Protein AF-A0A956UYM2-F1 (afdb_monomer_lite)

Foldseek 3Di:
DVLLCVLVCVVVCVVCLLAPDDDDDDDDPDRNHPVPQPQFDFKKKWKFFAPVVVLVVDPPVPPDDVQNRPKMKMKMKTAGNWQVSQVVVVVVVVVCCVVDVVPRCVPQADKDKDFQPLAPFTWIKIKHDNVVVLKIKIWIWTDDTRMIMIMIIIGSDRVVNSVLSSLQNNLLRPFDADQADWDQDPVQQIDHGSSSSGDAQLDVSSVGTGTPHMDTSNDPDND

pLDDT: mean 77.35, std 21.18, range [23.8, 97.75]

Secondary structure (DSSP, 8-state):
-TTHHHHHHHHHHHHHTTS-S-------TTS--GGGSTTEEEEEEEEEE--HHHHHHSTT-TT--HHHHT-EEEEEEEEESSHHHHHHHHHHHHHHHHHHHHHH-TTTSEEEEEE--SSSS-EEEEEEEEGGGTEEEEEEEEEETTEEEEEEEEESSHHHHHHHHHHHHHHHHHPPPPSPPPEE-TTS-EESGGGGGSPPTT-GGGTTPEEEEEEESSSTT--

Structure (mmCIF, N/CA/C/O backbone):
data_AF-A0A956UYM2-F1
#
_entry.id   AF-A0A956UYM2-F1
#
loop_
_atom_site.group_PDB
_atom_site.id
_atom_site.type_symbol
_atom_site.label_atom_id
_atom_site.label_alt_id
_atom_site.label_comp_id
_atom_site.label_asym_id
_atom_site.label_entity_id
_atom_site.label_seq_id
_atom_site.pdbx_PDB_ins_code
_atom_site.Cartn_x
_atom_site.Cartn_y
_atom_site.Cartn_z
_atom_site.occupancy
_atom_site.B_iso_or_equiv
_atom_site.auth_seq_id
_atom_site.auth_comp_id
_atom_site.auth_asym_id
_atom_site.auth_atom_id
_atom_site.pdbx_PDB_model_num
ATOM 1 N N . MET A 1 1 ? 25.772 2.327 8.079 1.00 38.28 1 MET A N 1
ATOM 2 C CA . MET A 1 1 ? 25.264 0.978 7.737 1.00 38.28 1 MET A CA 1
ATOM 3 C C . MET A 1 1 ? 24.415 0.337 8.841 1.00 38.28 1 MET A C 1
ATOM 5 O O . MET A 1 1 ? 23.252 0.116 8.575 1.00 38.28 1 MET A O 1
ATOM 9 N N . LYS A 1 2 ? 24.882 0.109 10.084 1.00 23.80 2 LYS A N 1
ATOM 10 C CA . LYS A 1 2 ? 24.024 -0.494 11.146 1.00 23.80 2 LYS A CA 1
ATOM 11 C C . LYS A 1 2 ? 22.840 0.365 11.645 1.00 23.80 2 LYS A C 1
ATOM 13 O O . LYS A 1 2 ? 21.926 -0.189 12.227 1.00 23.80 2 LYS A O 1
ATOM 18 N N . ARG A 1 3 ? 22.859 1.689 11.435 1.00 27.14 3 ARG A N 1
ATOM 19 C CA . ARG A 1 3 ? 21.744 2.608 11.767 1.00 27.14 3 ARG A CA 1
ATOM 20 C C . ARG A 1 3 ? 20.752 2.803 10.605 1.00 27.14 3 ARG A C 1
ATOM 22 O O . ARG A 1 3 ? 19.570 2.947 10.849 1.00 27.14 3 ARG A O 1
ATOM 29 N N . LEU A 1 4 ? 21.244 2.672 9.367 1.00 29.88 4 LEU A N 1
ATOM 30 C CA . LEU A 1 4 ? 20.479 2.695 8.109 1.00 29.88 4 LEU A CA 1
ATOM 31 C C . LEU A 1 4 ? 19.456 1.546 8.046 1.00 29.88 4 LEU A C 1
ATOM 33 O O . LEU A 1 4 ? 18.311 1.748 7.675 1.00 29.88 4 LEU A O 1
ATOM 37 N N . PHE A 1 5 ? 19.867 0.355 8.494 1.00 34.47 5 PHE A N 1
ATOM 38 C CA . PHE A 1 5 ? 19.002 -0.825 8.571 1.00 34.47 5 PHE A CA 1
ATOM 39 C C . PHE A 1 5 ? 17.923 -0.703 9.662 1.00 34.47 5 PHE A C 1
ATOM 41 O O . PHE A 1 5 ? 16.874 -1.308 9.554 1.00 34.47 5 PHE A O 1
ATOM 48 N N . LEU A 1 6 ? 18.170 0.095 10.703 1.00 33.34 6 LEU A N 1
ATOM 49 C CA . LEU A 1 6 ? 17.329 0.210 11.902 1.00 33.34 6 LEU A CA 1
ATOM 50 C C . LEU A 1 6 ? 16.159 1.196 11.717 1.00 33.34 6 LEU A C 1
ATOM 52 O O . LEU A 1 6 ? 15.141 1.080 12.382 1.00 33.34 6 LEU A O 1
ATOM 56 N N . MET A 1 7 ? 16.302 2.154 10.798 1.00 36.75 7 MET A N 1
ATOM 57 C CA . MET A 1 7 ? 15.322 3.220 10.538 1.00 36.75 7 MET A CA 1
ATOM 58 C C . MET A 1 7 ? 14.486 2.962 9.286 1.00 36.75 7 MET A C 1
ATOM 60 O O . MET A 1 7 ? 13.281 3.189 9.309 1.00 36.75 7 MET A O 1
ATOM 64 N N . LEU A 1 8 ? 15.098 2.394 8.239 1.00 39.44 8 LEU A N 1
ATOM 65 C CA . LEU A 1 8 ? 14.347 1.740 7.170 1.00 39.44 8 LEU A CA 1
ATOM 66 C C . LEU A 1 8 ? 13.544 0.573 7.760 1.00 39.44 8 LEU A C 1
ATOM 68 O O . LEU A 1 8 ? 12.380 0.445 7.423 1.00 39.44 8 LEU A O 1
ATOM 72 N N . SER A 1 9 ? 14.111 -0.168 8.733 1.00 34.97 9 SER A N 1
ATOM 73 C CA . SER A 1 9 ? 13.332 -1.052 9.603 1.00 34.97 9 SER A CA 1
ATOM 74 C C . SER A 1 9 ? 12.205 -0.270 10.233 1.00 34.97 9 SER A C 1
ATOM 76 O O . SER A 1 9 ? 11.114 -0.661 9.935 1.00 34.97 9 SER A O 1
ATOM 78 N N . LEU A 1 10 ? 12.366 0.813 11.000 1.00 35.72 10 LEU A N 1
ATOM 79 C CA . LEU A 1 10 ? 11.228 1.495 11.653 1.00 35.72 10 LEU A CA 1
ATOM 80 C C . LEU A 1 10 ? 10.083 1.904 10.692 1.00 35.72 10 LEU A C 1
ATOM 82 O O . LEU A 1 10 ? 8.924 1.648 11.003 1.00 35.72 10 LEU A O 1
ATOM 86 N N . LEU A 1 11 ? 10.399 2.457 9.513 1.00 39.81 11 LEU A N 1
ATOM 87 C CA . LEU A 1 11 ? 9.404 2.811 8.489 1.00 39.81 11 LEU A CA 1
ATOM 88 C C . LEU A 1 11 ? 8.732 1.564 7.896 1.00 39.81 11 LEU A C 1
ATOM 90 O O . LEU A 1 11 ? 7.511 1.510 7.799 1.00 39.81 11 LEU A O 1
ATOM 94 N N . LEU A 1 12 ? 9.527 0.530 7.596 1.00 43.91 12 LEU A N 1
ATOM 95 C CA . LEU A 1 12 ? 9.018 -0.803 7.297 1.00 43.91 12 LEU A CA 1
ATOM 96 C C . LEU A 1 12 ? 8.422 -1.484 8.534 1.00 43.91 12 LEU A C 1
ATOM 98 O O . LEU A 1 12 ? 7.726 -2.446 8.371 1.00 43.91 12 LEU A O 1
ATOM 102 N N . THR A 1 13 ? 8.631 -1.077 9.779 1.00 40.88 13 THR A N 1
ATOM 103 C CA . THR A 1 13 ? 8.169 -1.828 10.960 1.00 40.88 13 THR A CA 1
ATOM 104 C C . THR A 1 13 ? 6.758 -1.380 11.268 1.00 40.88 13 THR A C 1
ATOM 106 O O . THR A 1 13 ? 5.991 -2.173 11.762 1.00 40.88 13 THR A O 1
ATOM 109 N N . VAL A 1 14 ? 6.358 -0.164 10.899 1.00 40.22 14 VAL A N 1
ATOM 110 C CA . VAL A 1 14 ? 4.940 0.220 10.895 1.00 40.22 14 VAL A CA 1
ATOM 111 C C . VAL A 1 14 ? 4.181 -0.504 9.772 1.00 40.22 14 VAL A C 1
ATOM 113 O O . VAL A 1 14 ? 3.045 -0.909 9.981 1.00 40.22 14 VAL A O 1
ATOM 116 N N . VAL A 1 15 ? 4.828 -0.748 8.624 1.00 39.34 15 VAL A N 1
ATOM 117 C CA . VAL A 1 15 ? 4.213 -1.406 7.453 1.00 39.34 15 VAL A CA 1
ATOM 118 C C . VAL A 1 15 ? 4.351 -2.950 7.455 1.00 39.34 15 VAL A C 1
ATOM 120 O O . VAL A 1 15 ? 3.532 -3.659 6.889 1.00 39.34 15 VAL A O 1
ATOM 123 N N . PHE A 1 16 ? 5.355 -3.503 8.138 1.00 36.41 16 PHE A N 1
ATOM 124 C CA . PHE A 1 16 ? 5.719 -4.931 8.198 1.00 36.41 16 PHE A CA 1
ATOM 125 C C . PHE A 1 16 ? 5.644 -5.513 9.626 1.00 36.41 16 PHE A C 1
ATOM 127 O O . PHE A 1 16 ? 5.948 -6.691 9.799 1.00 36.41 16 PHE A O 1
ATOM 134 N N . SER A 1 17 ? 5.211 -4.774 10.663 1.00 35.16 17 SER A N 1
ATOM 135 C CA . SER A 1 17 ? 4.917 -5.345 12.009 1.00 35.16 17 SER A CA 1
ATOM 136 C C . SER A 1 17 ? 3.774 -6.356 12.009 1.00 35.16 17 SER A C 1
ATOM 138 O O . SER A 1 17 ? 3.509 -7.005 13.019 1.00 35.16 17 SER A O 1
ATOM 140 N N . VAL A 1 18 ? 3.121 -6.504 10.866 1.00 36.91 18 VAL A N 1
ATOM 141 C CA . VAL A 1 18 ? 2.063 -7.466 10.628 1.00 36.91 18 VAL A CA 1
ATOM 142 C C . VAL A 1 18 ? 2.562 -8.680 9.830 1.00 36.91 18 VAL A C 1
ATOM 144 O O . VAL A 1 18 ? 1.877 -9.678 9.722 1.00 36.91 18 VAL A O 1
ATOM 147 N N . GLN A 1 19 ? 3.786 -8.678 9.295 1.00 38.19 19 GLN A N 1
ATOM 148 C CA . GLN A 1 19 ? 4.361 -9.883 8.688 1.00 38.19 19 GLN A CA 1
ATOM 149 C C . GLN A 1 19 ? 5.148 -10.655 9.750 1.00 38.19 19 GLN A C 1
ATOM 151 O O . GLN A 1 19 ? 6.327 -10.400 10.016 1.00 38.19 19 GLN A O 1
ATOM 156 N N . GLY A 1 20 ? 4.465 -11.596 10.400 1.00 31.00 20 GLY A N 1
ATOM 157 C CA . GLY A 1 20 ? 5.040 -12.496 11.390 1.00 31.00 20 GLY A CA 1
ATOM 158 C C . GLY A 1 20 ? 6.232 -13.305 10.860 1.00 31.00 20 GLY A C 1
ATOM 159 O O . GLY A 1 20 ? 6.083 -14.352 10.254 1.00 31.00 20 GLY A O 1
ATOM 160 N N . ALA A 1 21 ? 7.435 -12.865 11.231 1.00 31.50 21 ALA A N 1
ATOM 161 C CA . ALA A 1 21 ? 8.608 -13.686 11.540 1.00 31.50 21 ALA A CA 1
ATOM 162 C C . ALA A 1 21 ? 9.179 -14.646 10.467 1.00 31.50 21 ALA A C 1
ATOM 164 O O . ALA A 1 21 ? 9.081 -15.860 10.626 1.00 31.50 21 ALA A O 1
ATOM 165 N N . ALA A 1 22 ? 10.013 -14.141 9.538 1.00 27.19 22 ALA A N 1
ATOM 166 C CA . ALA A 1 22 ? 11.157 -14.916 9.008 1.00 27.19 22 ALA A CA 1
ATOM 167 C C . ALA A 1 22 ? 12.277 -14.116 8.285 1.00 27.19 22 ALA A C 1
ATOM 169 O O . ALA A 1 22 ? 12.779 -14.577 7.267 1.00 27.19 22 ALA A O 1
ATOM 170 N N . ALA A 1 23 ? 12.784 -12.983 8.797 1.00 25.72 23 ALA A N 1
ATOM 171 C CA . ALA A 1 23 ? 14.118 -12.491 8.379 1.00 25.72 23 ALA A CA 1
ATOM 172 C C . ALA A 1 23 ? 14.763 -11.526 9.394 1.00 25.72 23 ALA A C 1
ATOM 174 O O . ALA A 1 23 ? 14.591 -10.315 9.381 1.00 25.72 23 ALA A O 1
ATOM 175 N N . GLN A 1 24 ? 15.556 -12.102 10.287 1.00 27.31 24 GLN A N 1
ATOM 176 C CA . GLN A 1 24 ? 16.326 -11.473 11.359 1.00 27.31 24 GLN A CA 1
ATOM 177 C C . GLN A 1 24 ? 17.272 -10.330 10.919 1.00 27.31 24 GLN A C 1
ATOM 179 O O . GLN A 1 24 ? 18.277 -10.607 10.269 1.00 27.31 24 GLN A O 1
ATOM 184 N N . VAL A 1 25 ? 17.105 -9.120 11.482 1.00 24.34 25 VAL A N 1
ATOM 185 C CA . VAL A 1 25 ? 18.210 -8.317 12.064 1.00 24.34 25 VAL A CA 1
ATOM 186 C C . VAL A 1 25 ? 17.674 -7.498 13.243 1.00 24.34 25 VAL A C 1
ATOM 188 O O . VAL A 1 25 ? 16.830 -6.628 13.088 1.00 24.34 25 VAL A O 1
ATOM 191 N N . GLY A 1 26 ? 18.190 -7.780 14.440 1.00 24.97 26 GLY A N 1
ATOM 192 C CA . GLY A 1 26 ? 17.732 -7.158 15.677 1.00 24.97 26 GLY A CA 1
ATOM 193 C C . GLY A 1 26 ? 18.068 -5.673 15.801 1.00 24.97 26 GLY A C 1
ATOM 194 O O . GLY A 1 26 ? 19.236 -5.290 15.709 1.00 24.97 26 GLY A O 1
ATOM 195 N N . ALA A 1 27 ? 17.038 -4.884 16.099 1.00 24.25 27 ALA A N 1
ATOM 196 C CA . ALA A 1 27 ? 17.009 -3.856 17.138 1.00 24.25 27 ALA A CA 1
ATOM 197 C C . ALA A 1 27 ? 15.609 -3.216 17.180 1.00 24.25 27 ALA A C 1
ATOM 199 O O . ALA A 1 27 ? 15.203 -2.605 16.200 1.00 24.25 27 ALA A O 1
ATOM 200 N N . GLY A 1 28 ? 14.918 -3.328 18.320 1.00 27.23 28 GLY A N 1
ATOM 201 C CA . GLY A 1 28 ? 13.625 -2.677 18.578 1.00 27.23 28 GLY A CA 1
ATOM 202 C C . GLY A 1 28 ? 12.543 -3.666 19.013 1.00 27.23 28 GLY A C 1
ATOM 203 O O . GLY A 1 28 ? 11.705 -4.043 18.211 1.00 27.23 28 GLY A O 1
ATOM 204 N N . GLU A 1 29 ? 12.580 -4.100 20.274 1.00 28.83 29 GLU A N 1
ATOM 205 C CA . GLU A 1 29 ? 11.643 -5.065 20.890 1.00 28.83 29 GLU A CA 1
ATOM 206 C C . GLU A 1 29 ? 10.249 -4.481 21.239 1.00 28.83 29 GLU A C 1
ATOM 208 O O . GLU A 1 29 ? 9.528 -5.095 22.014 1.00 28.83 29 GLU A O 1
ATOM 213 N N . GLU A 1 30 ? 9.846 -3.312 20.724 1.00 32.72 30 GLU A N 1
ATOM 214 C CA . GLU A 1 30 ? 8.658 -2.591 21.243 1.00 32.72 30 GLU A CA 1
ATOM 215 C C . GLU A 1 30 ? 7.526 -2.308 20.237 1.00 32.72 30 GLU A C 1
ATOM 217 O O . GLU A 1 30 ? 6.533 -1.711 20.630 1.00 32.72 30 GLU A O 1
ATOM 222 N N . LEU A 1 31 ? 7.615 -2.742 18.972 1.00 35.09 31 LEU A N 1
ATOM 223 C CA . LEU A 1 31 ? 6.566 -2.487 17.956 1.00 35.09 31 LEU A CA 1
ATOM 224 C C . LEU A 1 31 ? 6.204 -3.729 17.113 1.00 35.09 31 LEU A C 1
ATOM 226 O O . LEU A 1 31 ? 5.743 -3.602 15.984 1.00 35.09 31 LEU A O 1
ATOM 230 N N . THR A 1 32 ? 6.460 -4.940 17.617 1.00 45.91 32 THR A N 1
ATOM 231 C CA . THR A 1 32 ? 6.455 -6.174 16.802 1.00 45.91 32 THR A CA 1
ATOM 232 C C . THR A 1 32 ? 5.193 -7.035 16.872 1.00 45.91 32 THR A C 1
ATOM 234 O O . THR A 1 32 ? 5.202 -8.096 16.257 1.00 45.91 32 THR A O 1
ATOM 237 N N . ASN A 1 33 ? 4.127 -6.624 17.566 1.00 56.78 33 ASN A N 1
ATOM 238 C CA . ASN A 1 33 ? 2.866 -7.369 17.528 1.00 56.78 33 ASN A CA 1
ATOM 239 C C . ASN A 1 33 ? 1.741 -6.440 17.092 1.00 56.78 33 ASN A C 1
ATOM 241 O O . ASN A 1 33 ? 1.327 -5.560 17.840 1.00 56.78 33 ASN A O 1
ATOM 245 N N . ALA A 1 34 ? 1.211 -6.665 15.895 1.00 61.62 34 ALA A N 1
ATOM 246 C CA . ALA A 1 34 ? -0.037 -6.042 15.476 1.00 61.62 34 ALA A CA 1
ATOM 247 C C . ALA A 1 34 ? -1.201 -6.349 16.449 1.00 61.62 34 ALA A C 1
ATOM 249 O O . ALA A 1 34 ? -2.113 -5.543 16.582 1.00 61.62 34 ALA A O 1
ATOM 250 N N . GLU A 1 35 ? -1.106 -7.445 17.216 1.00 65.06 35 GLU A N 1
ATOM 251 C CA . GLU A 1 35 ? -2.009 -7.786 18.330 1.00 65.06 35 GLU A CA 1
ATOM 252 C C . GLU A 1 35 ? -2.026 -6.751 19.475 1.00 65.06 35 GLU A C 1
ATOM 254 O O . GLU A 1 35 ? -2.972 -6.726 20.259 1.00 65.06 35 GLU A O 1
ATOM 259 N N . ASP A 1 36 ? -0.993 -5.907 19.594 1.00 72.50 36 ASP A N 1
ATOM 260 C CA . ASP A 1 36 ? -0.900 -4.866 20.627 1.00 72.50 36 ASP A CA 1
ATOM 261 C C . ASP A 1 36 ? -1.536 -3.532 20.179 1.00 72.50 36 ASP A C 1
ATOM 263 O O . ASP A 1 36 ? -1.600 -2.582 20.966 1.00 72.50 36 ASP A O 1
ATOM 267 N N . ILE A 1 37 ? -2.002 -3.435 18.926 1.00 79.38 37 ILE A N 1
ATOM 268 C CA . ILE A 1 37 ? -2.669 -2.239 18.401 1.00 79.38 37 ILE A CA 1
ATOM 269 C C . ILE A 1 37 ? -4.127 -2.249 18.870 1.00 79.38 37 ILE A C 1
ATOM 271 O O . ILE A 1 37 ? -4.929 -3.085 18.454 1.00 79.38 37 ILE A O 1
ATOM 275 N N . GLU A 1 38 ? -4.472 -1.313 19.757 1.00 84.50 38 GLU A N 1
ATOM 276 C CA . GLU A 1 38 ? -5.828 -1.190 20.295 1.00 84.50 38 GLU A CA 1
ATOM 277 C C . GLU A 1 38 ? -6.847 -0.978 19.167 1.00 84.50 38 GLU A C 1
ATOM 279 O O . GLU A 1 38 ? -6.713 -0.071 18.347 1.00 84.50 38 GLU A O 1
ATOM 284 N N . GLY A 1 39 ? -7.864 -1.841 19.136 1.00 87.12 39 GLY A N 1
ATOM 285 C CA . GLY A 1 39 ? -8.942 -1.792 18.154 1.00 87.12 39 GLY A CA 1
ATOM 286 C C . GLY A 1 39 ? -8.595 -2.364 16.781 1.00 87.12 39 GLY A C 1
ATOM 287 O O . GLY A 1 39 ? -9.461 -2.319 15.922 1.00 87.12 39 GLY A O 1
ATOM 288 N N . LEU A 1 40 ? -7.393 -2.900 16.533 1.00 87.69 40 LEU A N 1
ATOM 289 C CA . LEU A 1 40 ? -7.098 -3.576 15.264 1.00 87.69 40 LEU A CA 1
ATOM 290 C C . LEU A 1 40 ? -7.809 -4.937 15.209 1.00 87.69 40 LEU A C 1
ATOM 292 O O . LEU A 1 40 ? -7.564 -5.805 16.048 1.00 87.69 40 LEU A O 1
ATOM 296 N N . SER A 1 41 ? -8.661 -5.133 14.204 1.00 91.06 41 SER A N 1
ATOM 297 C CA . SER A 1 41 ? -9.483 -6.338 14.048 1.00 91.06 41 SER A CA 1
ATOM 298 C C . SER A 1 41 ? -8.966 -7.268 12.950 1.00 91.06 41 SER A C 1
ATOM 300 O O . SER A 1 41 ? -9.004 -8.491 13.103 1.00 91.06 41 SER A O 1
ATOM 302 N N . ALA A 1 42 ? -8.448 -6.699 11.861 1.00 89.75 42 ALA A N 1
ATOM 303 C CA . ALA A 1 42 ? -7.863 -7.435 10.751 1.00 89.75 42 ALA A CA 1
ATOM 304 C C . ALA A 1 42 ? -6.760 -6.621 10.073 1.00 89.75 42 ALA A C 1
ATOM 306 O O . ALA A 1 42 ? -6.746 -5.390 10.121 1.00 89.75 42 ALA A O 1
ATOM 307 N N . ALA A 1 43 ? -5.840 -7.307 9.402 1.00 89.00 43 ALA A N 1
ATOM 308 C CA . ALA A 1 43 ? -4.852 -6.644 8.574 1.00 89.00 43 ALA A CA 1
ATOM 309 C C . ALA A 1 43 ? -4.472 -7.512 7.378 1.00 89.00 43 ALA A C 1
ATOM 311 O O . ALA A 1 43 ? -4.208 -8.706 7.513 1.00 89.00 43 ALA A O 1
ATOM 312 N N . TYR A 1 44 ? -4.436 -6.889 6.208 1.00 89.81 44 TYR A N 1
ATOM 313 C CA . TYR A 1 44 ? -4.253 -7.565 4.933 1.00 89.81 44 TYR A CA 1
ATOM 314 C C . TYR A 1 44 ? -3.203 -6.860 4.090 1.00 89.81 44 TYR A C 1
ATOM 316 O O . TYR A 1 44 ? -3.009 -5.649 4.212 1.00 89.81 44 TYR A O 1
ATOM 324 N N . SER A 1 45 ? -2.561 -7.605 3.193 1.00 93.00 45 SER A N 1
ATOM 325 C CA . SER A 1 45 ? -1.747 -7.013 2.134 1.00 93.00 45 SER A CA 1
ATOM 326 C C . SER A 1 45 ? -1.974 -7.682 0.791 1.00 93.00 45 SER A C 1
ATOM 328 O O . SER A 1 45 ? -2.168 -8.894 0.752 1.00 93.00 45 SER A O 1
ATOM 330 N N . ARG A 1 46 ? -1.839 -6.905 -0.286 1.00 93.75 46 ARG A N 1
ATOM 331 C CA . ARG A 1 46 ? -1.696 -7.384 -1.664 1.00 93.75 46 ARG A CA 1
ATOM 332 C C . ARG A 1 46 ? -0.439 -6.805 -2.286 1.00 93.75 46 ARG A C 1
ATOM 334 O O . ARG A 1 46 ? -0.245 -5.589 -2.256 1.00 93.75 46 ARG A O 1
ATOM 341 N N . THR A 1 47 ? 0.383 -7.659 -2.881 1.00 93.31 47 THR A N 1
ATOM 342 C CA . THR A 1 47 ? 1.565 -7.254 -3.645 1.00 93.31 47 THR A CA 1
ATOM 343 C C . THR A 1 47 ? 1.343 -7.509 -5.125 1.00 93.31 47 THR A C 1
ATOM 345 O O . THR A 1 47 ? 0.915 -8.591 -5.517 1.00 93.31 47 THR A O 1
ATOM 348 N N . TYR A 1 48 ? 1.682 -6.520 -5.946 1.00 93.88 48 TYR A N 1
ATOM 349 C CA . TYR A 1 48 ? 1.758 -6.616 -7.391 1.00 93.88 48 TYR A CA 1
ATOM 350 C C . TYR A 1 48 ? 3.210 -6.540 -7.827 1.00 93.88 48 TYR A C 1
ATOM 352 O O . TYR A 1 48 ? 3.963 -5.669 -7.379 1.00 93.88 48 TYR A O 1
ATOM 360 N N . ALA A 1 49 ? 3.589 -7.425 -8.737 1.00 92.38 49 ALA A N 1
ATOM 361 C CA . ALA A 1 49 ? 4.925 -7.464 -9.296 1.00 92.38 49 ALA A CA 1
ATOM 362 C C . ALA A 1 49 ? 4.893 -7.892 -10.764 1.00 92.38 49 ALA A C 1
ATOM 364 O O . ALA A 1 49 ? 3.873 -8.301 -11.330 1.00 92.38 49 ALA A O 1
ATOM 365 N N . VAL A 1 50 ? 6.052 -7.774 -11.402 1.00 88.06 50 VAL A N 1
ATOM 366 C CA . VAL A 1 50 ? 6.267 -8.305 -12.744 1.00 88.06 50 VAL A CA 1
ATOM 367 C C . VAL A 1 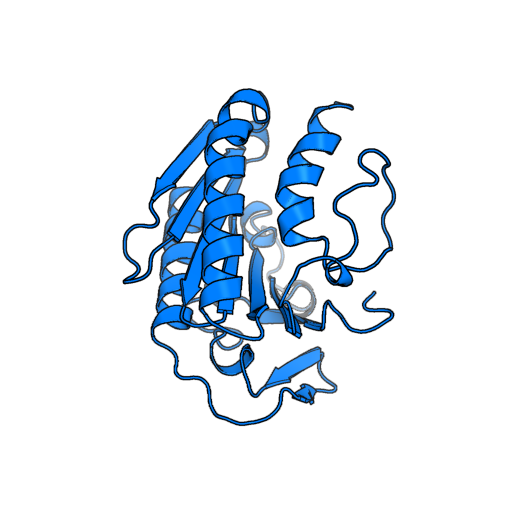50 ? 6.131 -9.828 -12.706 1.00 88.06 50 VAL A C 1
ATOM 369 O O . VAL A 1 50 ? 6.759 -10.489 -11.882 1.00 88.06 50 VAL A O 1
ATOM 372 N N . ASP A 1 51 ? 5.369 -10.401 -13.641 1.00 86.44 51 ASP A N 1
ATOM 373 C CA . ASP A 1 51 ? 5.302 -11.857 -13.817 1.00 86.44 51 ASP A CA 1
ATOM 374 C C . ASP A 1 51 ? 6.618 -12.361 -14.429 1.00 86.44 51 ASP A C 1
ATOM 376 O O . ASP A 1 51 ? 6.807 -12.441 -15.650 1.00 86.44 51 ASP A O 1
ATOM 380 N N . TYR A 1 52 ? 7.569 -12.664 -13.548 1.00 80.69 52 TYR A N 1
ATOM 381 C CA . TYR A 1 52 ? 8.885 -13.164 -13.918 1.00 80.69 52 TYR A CA 1
ATOM 382 C C . TYR A 1 52 ? 8.819 -14.513 -14.635 1.00 80.69 52 TYR A C 1
ATOM 384 O O . TYR A 1 52 ? 9.676 -14.786 -15.479 1.00 80.69 52 TYR A O 1
ATOM 392 N N . GLU A 1 53 ? 7.828 -15.356 -14.337 1.00 80.56 53 GLU A N 1
ATOM 393 C CA . GLU A 1 53 ? 7.685 -16.657 -14.986 1.00 80.56 53 GLU A CA 1
ATOM 394 C C . GLU A 1 53 ? 7.298 -16.478 -16.458 1.00 80.56 53 GLU A C 1
ATOM 396 O O . GLU A 1 53 ? 7.989 -16.994 -17.346 1.00 80.56 53 GLU A O 1
ATOM 401 N N . ALA A 1 54 ? 6.271 -15.674 -16.740 1.00 82.38 54 ALA A N 1
ATOM 402 C CA . ALA A 1 54 ? 5.868 -15.348 -18.105 1.00 82.38 54 ALA A CA 1
ATOM 403 C C . ALA A 1 54 ? 6.975 -14.611 -18.871 1.00 82.38 54 ALA A C 1
ATOM 405 O O . ALA A 1 54 ? 7.230 -14.887 -20.050 1.00 82.38 54 ALA A O 1
ATOM 406 N N . LEU A 1 55 ? 7.678 -13.702 -18.196 1.00 80.62 55 LEU A N 1
ATOM 407 C CA . LEU A 1 55 ? 8.763 -12.924 -18.779 1.00 80.62 55 LEU A CA 1
ATOM 408 C C . LEU A 1 55 ? 9.966 -13.801 -19.158 1.00 80.62 55 LEU A C 1
ATOM 410 O O . LEU A 1 55 ? 10.516 -13.650 -20.250 1.00 80.62 55 LEU A O 1
ATOM 414 N N . MET A 1 56 ? 10.329 -14.772 -18.318 1.00 79.12 56 MET A N 1
ATOM 415 C CA . MET A 1 56 ? 11.399 -15.739 -18.600 1.00 79.12 56 MET A CA 1
ATOM 416 C C . MET A 1 56 ? 10.988 -16.809 -19.619 1.00 79.12 56 MET A C 1
ATOM 418 O O . MET A 1 56 ? 11.844 -17.347 -20.328 1.00 79.12 56 MET A O 1
ATOM 422 N N . ALA A 1 57 ? 9.692 -17.103 -19.738 1.00 82.81 57 ALA A N 1
ATOM 423 C CA . ALA A 1 57 ? 9.151 -17.953 -20.794 1.00 82.81 57 ALA A CA 1
ATOM 424 C C . ALA A 1 57 ? 9.128 -17.255 -22.171 1.00 82.81 57 ALA A C 1
ATOM 426 O O . ALA A 1 57 ? 8.995 -17.925 -23.203 1.00 82.81 57 ALA A O 1
ATOM 427 N N . SER A 1 58 ? 9.286 -15.926 -22.215 1.00 75.19 58 SER A N 1
ATOM 428 C CA . SER A 1 58 ? 9.226 -15.150 -23.451 1.00 75.19 58 SER A CA 1
ATOM 429 C C . SER A 1 58 ? 10.546 -15.181 -24.244 1.00 75.19 58 SER A C 1
ATOM 431 O O . SER A 1 58 ? 11.616 -14.856 -23.721 1.00 75.19 58 SER A O 1
ATOM 433 N N . PRO A 1 59 ? 10.509 -15.478 -25.559 1.00 58.03 59 PRO A N 1
ATOM 434 C CA . PRO A 1 59 ? 11.700 -15.506 -26.410 1.00 58.03 59 PRO A CA 1
ATOM 435 C C . PRO A 1 59 ? 12.355 -14.128 -26.635 1.00 58.03 59 PRO A C 1
ATOM 437 O O . PRO A 1 59 ? 13.424 -14.067 -27.243 1.00 58.03 59 PRO A O 1
ATOM 440 N N . SER A 1 60 ? 11.745 -13.031 -26.170 1.00 66.19 60 SER A N 1
ATOM 441 C CA . SER A 1 60 ? 12.256 -11.657 -26.295 1.00 66.19 60 SER A CA 1
ATOM 442 C C . SER A 1 60 ? 12.935 -11.105 -25.033 1.00 66.19 60 SER A C 1
ATOM 444 O O . SER A 1 60 ? 13.242 -9.919 -25.002 1.00 66.19 60 SER A O 1
ATOM 446 N N . ALA A 1 61 ? 13.219 -11.929 -24.018 1.00 62.09 61 ALA A N 1
ATOM 447 C CA . ALA A 1 61 ? 13.800 -11.503 -22.733 1.00 62.09 61 ALA A CA 1
ATOM 448 C C . ALA A 1 61 ? 15.241 -10.926 -22.795 1.00 62.09 61 ALA A C 1
ATOM 450 O O . ALA A 1 61 ? 15.863 -10.649 -21.771 1.00 62.09 61 ALA A O 1
ATOM 451 N N . THR A 1 62 ? 15.828 -10.735 -23.979 1.00 59.56 62 THR A N 1
ATOM 452 C CA . THR A 1 62 ? 17.137 -10.081 -24.124 1.00 59.56 62 THR A CA 1
ATOM 453 C C . THR A 1 62 ? 16.997 -8.559 -24.143 1.00 59.56 62 THR A C 1
ATOM 455 O O . THR A 1 62 ? 16.425 -8.019 -25.087 1.00 59.56 62 THR A O 1
ATOM 458 N N . GLY A 1 63 ? 17.603 -7.874 -23.166 1.00 62.88 63 GLY A N 1
ATOM 459 C CA . GLY A 1 63 ? 17.622 -6.405 -23.086 1.00 62.88 63 GLY A CA 1
ATOM 460 C C . GLY A 1 63 ? 16.572 -5.804 -22.151 1.00 62.88 63 GLY A C 1
ATOM 461 O O . GLY A 1 63 ? 16.166 -4.667 -22.365 1.00 62.88 63 GLY A O 1
ATOM 462 N N . LEU A 1 64 ? 16.129 -6.570 -21.153 1.00 68.88 64 LEU A N 1
ATOM 463 C CA . LEU A 1 64 ? 15.195 -6.105 -20.133 1.00 68.88 64 LEU A CA 1
ATOM 464 C C . LEU A 1 64 ? 15.804 -4.962 -19.323 1.00 68.88 64 LEU A C 1
ATOM 466 O O . LEU A 1 64 ? 16.954 -5.047 -18.884 1.00 68.88 64 LEU A O 1
ATOM 470 N N . ASP A 1 65 ? 15.014 -3.913 -19.137 1.00 72.38 65 ASP A N 1
ATOM 471 C CA . ASP A 1 65 ? 15.336 -2.837 -18.217 1.00 72.38 65 ASP A CA 1
ATOM 472 C C . ASP A 1 65 ? 15.211 -3.369 -16.787 1.00 72.38 65 ASP A C 1
ATOM 474 O O . ASP A 1 65 ? 14.123 -3.704 -16.325 1.00 72.38 65 ASP A O 1
ATOM 478 N N . THR A 1 66 ? 16.343 -3.503 -16.099 1.00 68.69 66 THR A N 1
ATOM 479 C CA . THR A 1 66 ? 16.380 -4.031 -14.733 1.00 68.69 66 THR A CA 1
ATOM 480 C C . THR A 1 66 ? 15.617 -3.157 -13.752 1.00 68.69 66 THR A C 1
ATOM 482 O O . THR A 1 66 ? 15.129 -3.689 -12.765 1.00 68.69 66 THR A O 1
ATOM 485 N N . ALA A 1 67 ? 15.499 -1.853 -14.016 1.00 67.75 67 ALA A N 1
ATOM 486 C CA . ALA A 1 67 ? 14.732 -0.960 -13.160 1.00 67.75 67 ALA A CA 1
ATOM 487 C C . ALA A 1 67 ? 13.224 -1.217 -13.324 1.00 67.75 67 ALA A C 1
ATOM 489 O O . ALA A 1 67 ? 12.517 -1.343 -12.331 1.00 67.75 67 ALA A O 1
ATOM 490 N N . ALA A 1 68 ? 12.761 -1.457 -14.557 1.00 70.62 68 ALA A N 1
ATOM 491 C CA . ALA A 1 68 ? 11.379 -1.867 -14.826 1.00 70.62 68 ALA A CA 1
ATOM 492 C C . ALA A 1 68 ? 11.030 -3.242 -14.225 1.00 70.62 68 ALA A C 1
ATOM 494 O O . ALA A 1 68 ? 9.882 -3.494 -13.882 1.00 70.62 68 ALA A O 1
ATOM 495 N N . LEU A 1 69 ? 12.012 -4.139 -14.068 1.00 77.19 69 LEU A N 1
ATOM 496 C CA . LEU A 1 69 ? 11.797 -5.415 -13.375 1.00 77.19 69 LEU A CA 1
ATOM 497 C C . LEU A 1 69 ? 11.594 -5.235 -11.865 1.00 77.19 69 LEU A C 1
ATOM 499 O O . LEU A 1 69 ? 10.915 -6.041 -11.239 1.00 77.19 69 LEU A O 1
ATOM 503 N N . MET A 1 70 ? 12.170 -4.189 -11.274 1.00 77.31 70 MET A N 1
ATOM 504 C CA . MET A 1 70 ? 12.048 -3.906 -9.842 1.00 77.31 70 MET A CA 1
ATOM 505 C C . MET A 1 70 ? 10.769 -3.144 -9.483 1.00 77.31 70 MET A C 1
ATOM 507 O O . MET A 1 70 ? 10.584 -2.813 -8.313 1.00 77.31 70 MET A O 1
ATOM 511 N N . GLN A 1 71 ? 9.898 -2.883 -10.461 1.00 87.81 71 GLN A N 1
ATOM 512 C CA . GLN A 1 71 ? 8.613 -2.256 -10.207 1.00 87.81 71 GLN A CA 1
ATOM 513 C C . GLN A 1 71 ? 7.739 -3.182 -9.354 1.00 87.81 71 GLN A C 1
ATOM 515 O O . GLN A 1 71 ? 7.517 -4.347 -9.699 1.00 87.81 71 GLN A O 1
ATOM 520 N N . SER A 1 72 ? 7.241 -2.655 -8.240 1.00 92.69 72 SER A N 1
ATOM 521 C CA . SER A 1 72 ? 6.321 -3.372 -7.361 1.00 92.69 72 SER A CA 1
ATOM 522 C C . SER A 1 72 ? 5.377 -2.408 -6.668 1.00 92.69 72 SER A C 1
ATOM 524 O O . SER A 1 72 ? 5.776 -1.303 -6.296 1.00 92.69 72 SER A O 1
ATOM 526 N N . ILE A 1 73 ? 4.155 -2.862 -6.428 1.00 95.44 73 ILE A N 1
ATOM 527 C CA . ILE A 1 73 ? 3.156 -2.130 -5.656 1.00 95.44 73 ILE A CA 1
ATOM 528 C C . ILE A 1 73 ? 2.736 -3.027 -4.504 1.00 95.44 73 ILE A C 1
ATOM 530 O O . ILE A 1 73 ? 2.388 -4.179 -4.730 1.00 95.44 73 ILE A O 1
ATOM 534 N N . THR A 1 74 ? 2.726 -2.522 -3.280 1.00 94.62 74 THR A N 1
ATOM 535 C CA . THR A 1 74 ? 2.158 -3.244 -2.142 1.00 94.62 74 THR A CA 1
ATOM 536 C C . THR A 1 74 ? 1.122 -2.372 -1.468 1.00 94.62 74 THR A C 1
ATOM 538 O O . THR A 1 74 ? 1.405 -1.236 -1.096 1.00 94.62 74 THR A O 1
ATOM 541 N N . ILE A 1 75 ? -0.077 -2.912 -1.306 1.00 95.19 75 ILE A N 1
ATOM 542 C CA . ILE A 1 75 ? -1.174 -2.268 -0.595 1.00 95.19 75 ILE A CA 1
ATOM 543 C C . ILE A 1 75 ? -1.351 -3.001 0.725 1.00 95.19 75 ILE A C 1
ATOM 545 O O . ILE A 1 75 ? -1.461 -4.224 0.728 1.00 95.19 75 ILE A O 1
ATOM 549 N N . PHE A 1 76 ? -1.408 -2.260 1.823 1.00 92.62 76 PHE A N 1
ATOM 550 C CA . PHE A 1 76 ? -1.812 -2.758 3.131 1.00 92.62 76 PHE A CA 1
ATOM 551 C C . PHE A 1 76 ? -3.146 -2.143 3.506 1.00 92.62 76 PHE A C 1
ATOM 553 O O . PHE A 1 76 ? -3.385 -0.965 3.231 1.00 92.62 76 PHE A O 1
ATOM 560 N N . ALA A 1 77 ? -3.975 -2.929 4.175 1.00 92.38 77 ALA A N 1
ATOM 561 C CA . ALA A 1 77 ? -5.200 -2.467 4.792 1.00 92.38 77 ALA A CA 1
ATOM 562 C C . ALA A 1 77 ? -5.246 -2.927 6.245 1.00 92.38 77 ALA A C 1
ATOM 564 O O . ALA A 1 77 ? -5.176 -4.124 6.518 1.00 92.38 77 ALA A O 1
ATOM 565 N N . TYR A 1 78 ? -5.376 -1.972 7.157 1.00 89.38 78 TYR A N 1
ATOM 566 C CA . TYR A 1 78 ? -5.532 -2.193 8.589 1.00 89.38 78 TYR A CA 1
ATOM 567 C C . TYR A 1 78 ? -6.962 -1.845 8.958 1.00 89.38 78 TYR A C 1
ATOM 569 O O . TYR A 1 78 ? -7.339 -0.676 8.889 1.00 89.38 78 TYR A O 1
ATOM 577 N N . VAL A 1 79 ? -7.748 -2.856 9.303 1.00 92.00 79 VAL A N 1
ATOM 578 C CA . VAL A 1 79 ? -9.163 -2.715 9.637 1.00 92.00 79 VAL A CA 1
ATOM 579 C C . VAL A 1 79 ? -9.288 -2.652 11.150 1.00 92.00 79 VAL A C 1
ATOM 581 O O . VAL A 1 79 ? -8.784 -3.529 11.856 1.00 92.00 79 VAL A O 1
ATOM 584 N N . PHE A 1 80 ? -9.945 -1.611 11.645 1.00 91.38 80 PHE A N 1
ATOM 585 C CA . PHE A 1 80 ? -10.195 -1.403 13.063 1.00 91.38 80 PHE A CA 1
ATOM 586 C C . PHE A 1 80 ? -11.636 -1.769 13.430 1.00 91.38 80 PHE A C 1
ATOM 588 O O . PHE A 1 80 ? -12.498 -1.936 12.572 1.00 91.38 80 PHE A O 1
ATOM 595 N N . ASP A 1 81 ? -11.898 -1.918 14.724 1.00 93.00 81 ASP A N 1
ATOM 596 C CA . ASP A 1 81 ? -13.228 -2.179 15.273 1.00 93.00 81 ASP A CA 1
ATOM 597 C C . ASP A 1 81 ? -14.185 -0.991 15.055 1.00 93.00 81 ASP A C 1
ATOM 599 O O . ASP A 1 81 ? -15.402 -1.181 14.974 1.00 93.00 81 ASP A O 1
ATOM 603 N N . ASP A 1 82 ? -13.646 0.234 14.989 1.00 93.31 82 ASP A N 1
ATOM 604 C CA . ASP A 1 82 ? -14.392 1.458 14.710 1.00 93.31 82 ASP A CA 1
ATOM 605 C C . ASP A 1 82 ? -13.513 2.599 14.152 1.00 93.31 82 ASP A C 1
ATOM 607 O O . ASP A 1 82 ? -12.279 2.574 14.192 1.00 93.31 82 ASP A O 1
ATOM 611 N N . ASN A 1 83 ? -14.180 3.633 13.628 1.00 93.69 83 ASN A N 1
ATOM 612 C CA . ASN A 1 83 ? -13.537 4.813 13.044 1.00 93.69 83 ASN A CA 1
ATOM 613 C C . ASN A 1 83 ? -12.729 5.638 14.059 1.00 93.69 83 ASN A C 1
ATOM 615 O O . ASN A 1 83 ? -11.797 6.333 13.656 1.00 93.69 83 ASN A O 1
ATOM 619 N N . ASP A 1 84 ? -13.105 5.627 15.343 1.00 94.31 84 ASP A N 1
ATOM 620 C CA . ASP A 1 84 ? -12.421 6.429 16.360 1.00 94.31 84 ASP A CA 1
ATOM 621 C C . ASP A 1 84 ? -11.039 5.813 16.636 1.00 94.31 84 ASP A C 1
ATOM 623 O O . ASP A 1 84 ? -10.038 6.529 16.615 1.00 94.31 84 ASP A O 1
ATOM 627 N N . ALA A 1 85 ? -10.961 4.484 16.768 1.00 88.88 85 ALA A N 1
ATOM 628 C CA . ALA A 1 85 ? -9.707 3.746 16.913 1.00 88.88 85 ALA A CA 1
ATOM 629 C C . ALA A 1 85 ? -8.776 3.936 15.702 1.00 88.88 85 ALA A C 1
ATOM 631 O O . ALA A 1 85 ? -7.594 4.249 15.873 1.00 88.88 85 ALA A O 1
ATOM 632 N N . ALA A 1 86 ? -9.311 3.825 14.479 1.00 87.88 86 ALA A N 1
ATOM 633 C CA . ALA A 1 86 ? -8.544 4.085 13.259 1.00 87.88 86 ALA A CA 1
ATOM 634 C C . ALA A 1 86 ? -8.020 5.533 13.213 1.00 87.88 86 ALA A C 1
ATOM 636 O O . ALA A 1 86 ? -6.851 5.775 12.907 1.00 87.88 86 ALA A O 1
ATOM 637 N N . SER A 1 87 ? -8.864 6.513 13.550 1.00 89.75 87 SER A N 1
ATOM 638 C CA . SER A 1 87 ? -8.485 7.930 13.551 1.00 89.75 87 SER A CA 1
ATOM 639 C C . SER A 1 87 ? -7.416 8.247 14.598 1.00 89.75 87 SER A C 1
ATOM 641 O O . SER A 1 87 ? -6.481 8.998 14.305 1.00 89.75 87 SER A O 1
ATOM 643 N N . ASP A 1 88 ? -7.539 7.700 15.807 1.00 86.94 88 ASP A N 1
ATOM 644 C CA . ASP A 1 88 ? -6.564 7.894 16.882 1.00 86.94 88 ASP A CA 1
ATOM 645 C C . ASP A 1 88 ? -5.208 7.293 16.490 1.00 86.94 88 ASP A C 1
ATOM 647 O O . ASP A 1 88 ? -4.182 7.979 16.570 1.00 86.94 88 ASP A O 1
ATOM 651 N N . PHE A 1 89 ? -5.204 6.066 15.954 1.00 83.75 89 PHE A N 1
ATOM 652 C CA . PHE A 1 89 ? -3.988 5.430 15.447 1.00 83.75 89 PHE A CA 1
ATOM 653 C C . PHE A 1 89 ? -3.347 6.239 14.311 1.00 83.75 89 PHE A C 1
ATOM 655 O O . PHE A 1 89 ? -2.141 6.496 14.341 1.00 83.75 89 PHE A O 1
ATOM 662 N N . PHE A 1 90 ? -4.133 6.685 13.324 1.00 83.19 90 PHE A N 1
ATOM 663 C CA . PHE A 1 90 ? -3.628 7.477 12.200 1.00 83.19 90 PHE A CA 1
ATOM 664 C C . PHE A 1 90 ? -3.026 8.813 12.661 1.00 83.19 90 PHE A C 1
ATOM 666 O O . PHE A 1 90 ? -1.939 9.185 12.217 1.00 83.19 90 PHE A O 1
ATOM 673 N N . SER A 1 91 ? -3.686 9.517 13.585 1.00 84.44 91 SER A N 1
ATOM 674 C CA . SER A 1 91 ? -3.192 10.780 14.149 1.00 84.44 91 SER A CA 1
ATOM 675 C C . SER A 1 91 ? -1.863 10.593 14.889 1.00 84.44 91 SER A C 1
ATOM 677 O O . SER A 1 91 ? -0.919 11.369 14.692 1.00 84.44 91 SER A O 1
ATOM 679 N N . ASP A 1 92 ? -1.762 9.555 15.720 1.00 80.69 92 ASP A N 1
ATOM 680 C CA . ASP A 1 92 ? -0.535 9.245 16.455 1.00 80.69 92 ASP A CA 1
ATOM 681 C C . ASP A 1 92 ? 0.601 8.822 15.517 1.00 80.69 92 ASP A C 1
ATOM 683 O O . ASP A 1 92 ? 1.741 9.267 15.694 1.00 80.69 92 ASP A O 1
ATOM 687 N N . ALA A 1 93 ? 0.299 8.025 14.488 1.00 76.38 93 ALA A N 1
ATOM 688 C CA . ALA A 1 93 ? 1.257 7.640 13.460 1.00 76.38 93 ALA A CA 1
ATOM 689 C C . ALA A 1 93 ? 1.751 8.863 12.672 1.00 76.38 93 ALA A C 1
ATOM 691 O O . ALA A 1 93 ? 2.962 9.068 12.568 1.00 76.38 93 ALA A O 1
ATOM 692 N N . LYS A 1 94 ? 0.845 9.721 12.176 1.00 74.69 94 LYS A N 1
ATOM 693 C CA . LYS A 1 94 ? 1.186 10.943 11.424 1.00 74.69 94 LYS A CA 1
ATOM 694 C C . LYS A 1 94 ? 2.127 11.838 12.226 1.00 74.69 94 LYS A C 1
ATOM 696 O O . LYS A 1 94 ? 3.175 12.238 11.722 1.00 74.69 94 LYS A O 1
ATOM 701 N N . LYS A 1 95 ? 1.816 12.075 13.504 1.00 75.56 95 LYS A N 1
ATOM 702 C CA . LYS A 1 95 ? 2.665 12.873 14.395 1.00 75.56 95 LYS A CA 1
ATOM 703 C C . LYS A 1 95 ? 4.058 12.262 14.576 1.00 75.56 95 LYS A C 1
ATOM 705 O O . LYS A 1 95 ? 5.055 12.978 14.499 1.00 75.56 95 LYS A O 1
ATOM 710 N N . GLN A 1 96 ? 4.144 10.952 14.808 1.00 70.75 96 GLN A N 1
ATOM 711 C CA . GLN A 1 96 ? 5.432 10.264 14.942 1.00 70.75 96 GLN A CA 1
ATOM 712 C C . GLN A 1 96 ? 6.257 10.339 13.654 1.00 70.75 96 GLN A C 1
ATOM 714 O O . GLN A 1 96 ? 7.466 10.570 13.712 1.00 70.75 96 GLN A O 1
ATOM 719 N N . TYR A 1 97 ? 5.616 10.188 12.494 1.00 71.62 97 TYR A N 1
ATOM 720 C CA . TYR A 1 97 ? 6.267 10.320 11.194 1.00 71.62 97 TYR A CA 1
ATOM 721 C C . TYR A 1 97 ? 6.824 11.729 10.980 1.00 71.62 97 TYR A C 1
ATOM 723 O O . TYR A 1 97 ? 8.009 11.871 10.674 1.00 71.62 97 TYR A O 1
ATOM 731 N N . GLU A 1 98 ? 6.023 12.768 11.207 1.00 69.75 98 GLU A N 1
ATOM 732 C CA . GLU A 1 98 ? 6.464 14.163 11.090 1.00 69.75 98 GLU A CA 1
ATOM 733 C C . GLU A 1 98 ? 7.649 14.481 12.022 1.00 69.75 98 GLU A C 1
ATOM 735 O O . GLU A 1 98 ? 8.589 15.173 11.622 1.00 69.75 98 GLU A O 1
ATOM 740 N N . GLU A 1 99 ? 7.648 13.934 13.242 1.00 70.19 99 GLU A N 1
ATOM 741 C CA . GLU A 1 99 ? 8.725 14.123 14.221 1.00 70.19 99 GLU A CA 1
ATOM 742 C C . GLU A 1 99 ? 9.996 13.304 13.892 1.00 70.19 99 GLU A C 1
ATOM 744 O O . GLU A 1 99 ? 11.105 13.756 14.184 1.00 70.19 99 GLU A O 1
ATOM 749 N N . SER A 1 100 ? 9.870 12.126 13.265 1.00 65.00 100 SER A N 1
ATOM 750 C CA . SER A 1 100 ? 10.967 11.151 13.092 1.00 65.00 100 SER A CA 1
ATOM 751 C C . SER A 1 100 ? 11.630 11.150 11.704 1.00 65.00 100 SER A C 1
ATOM 753 O O . SER A 1 100 ? 12.814 10.807 11.590 1.00 65.00 100 SER A O 1
ATOM 755 N N . LEU A 1 101 ? 10.904 11.498 10.634 1.00 63.22 101 LEU A N 1
ATOM 756 C CA . LEU A 1 101 ? 11.357 11.309 9.243 1.00 63.22 101 LEU A CA 1
ATOM 757 C C . LEU A 1 101 ? 12.568 12.178 8.881 1.00 63.22 101 LEU A C 1
ATOM 759 O O . LEU A 1 101 ? 13.494 11.712 8.217 1.00 63.22 101 LEU A O 1
ATOM 763 N N . THR A 1 102 ? 12.613 13.415 9.379 1.00 57.00 102 THR A N 1
ATOM 764 C CA . THR A 1 102 ? 13.675 14.367 9.012 1.00 57.00 102 THR A CA 1
ATOM 765 C C . THR A 1 102 ? 15.042 13.976 9.590 1.00 57.00 102 THR A C 1
ATOM 767 O O . THR A 1 102 ? 16.064 14.173 8.939 1.00 57.00 102 THR A O 1
ATOM 770 N N . GLU A 1 103 ? 15.088 13.389 10.790 1.00 57.41 103 GLU A N 1
ATOM 771 C CA . GLU A 1 103 ? 16.353 12.996 11.437 1.00 57.41 103 GLU A CA 1
ATOM 772 C C . GLU A 1 103 ? 16.812 11.579 11.052 1.00 57.41 103 GLU A C 1
ATOM 774 O O . GLU A 1 103 ? 18.002 11.263 11.130 1.00 57.41 103 GLU A O 1
ATOM 779 N N . SER A 1 104 ? 15.883 10.714 10.633 1.00 55.16 104 SER A N 1
ATOM 780 C CA . SER A 1 104 ? 16.141 9.277 10.460 1.00 55.16 104 SER A CA 1
ATOM 781 C C . SER A 1 104 ? 16.516 8.863 9.035 1.00 55.16 104 SER A C 1
ATOM 783 O O . SER A 1 104 ? 17.038 7.766 8.833 1.00 55.16 104 SER A O 1
ATOM 785 N N . MET A 1 105 ? 16.266 9.716 8.038 1.00 57.81 105 MET A N 1
ATOM 786 C CA . MET A 1 105 ? 16.430 9.358 6.623 1.00 57.81 105 MET A CA 1
ATOM 787 C C . MET A 1 105 ? 17.648 9.996 5.946 1.00 57.81 105 MET A C 1
ATOM 789 O O . MET A 1 105 ? 17.838 9.843 4.737 1.00 57.81 105 MET A O 1
ATOM 793 N N . GLU A 1 106 ? 18.526 10.642 6.723 1.00 57.31 106 GLU A N 1
ATOM 794 C CA . GLU A 1 106 ? 19.832 11.100 6.242 1.00 57.31 106 GLU A CA 1
ATOM 795 C C . GLU A 1 106 ? 20.633 9.915 5.657 1.00 57.31 106 GLU A C 1
ATOM 797 O O . GLU A 1 106 ? 21.184 9.076 6.378 1.00 57.31 106 GLU A O 1
ATOM 802 N N . GLY A 1 107 ? 20.714 9.850 4.324 1.00 65.69 107 GLY A N 1
ATOM 803 C CA . GLY A 1 107 ? 21.505 8.862 3.584 1.00 65.69 107 GLY A CA 1
ATOM 804 C C . GLY A 1 107 ? 20.721 7.781 2.833 1.00 65.69 107 GLY A C 1
ATOM 805 O O . GLY A 1 107 ? 21.365 6.882 2.295 1.00 65.69 107 GLY A O 1
ATOM 806 N N . LEU A 1 108 ? 19.385 7.850 2.785 1.00 65.00 108 LEU A N 1
ATOM 807 C CA . LEU A 1 108 ? 18.574 7.017 1.880 1.00 65.00 108 LEU A CA 1
ATOM 808 C C . LEU A 1 108 ? 18.384 7.653 0.498 1.00 65.00 108 LEU A C 1
ATOM 810 O O . LEU A 1 108 ? 18.155 6.932 -0.464 1.00 65.00 108 LEU A O 1
ATOM 814 N N . GLY A 1 109 ? 18.523 8.973 0.392 1.00 75.50 109 GLY A N 1
ATOM 815 C CA . GLY A 1 109 ? 18.216 9.705 -0.827 1.00 75.50 109 GLY A CA 1
ATOM 816 C C . GLY A 1 109 ? 17.644 11.081 -0.521 1.00 75.50 109 GLY A C 1
ATOM 817 O O . GLY A 1 109 ? 17.781 11.571 0.605 1.00 75.50 109 GLY A O 1
ATOM 818 N N . GLU A 1 110 ? 17.001 11.692 -1.511 1.00 83.31 110 GLU A N 1
ATOM 819 C CA . GLU A 1 110 ? 16.149 12.858 -1.278 1.00 83.31 110 GLU A CA 1
ATOM 820 C C . GLU A 1 110 ? 14.787 12.382 -0.770 1.00 83.31 110 GLU A C 1
ATOM 822 O O . GLU A 1 110 ? 14.142 11.544 -1.394 1.00 83.31 110 GLU A O 1
ATOM 827 N N . VAL A 1 111 ? 14.374 12.887 0.392 1.00 84.06 111 VAL A N 1
ATOM 828 C CA . VAL A 1 111 ? 13.106 12.524 1.029 1.00 84.06 111 VAL A CA 1
ATOM 829 C C . VAL A 1 111 ? 12.202 13.738 1.056 1.00 84.06 111 VAL A C 1
ATOM 831 O O . VAL A 1 111 ? 12.587 14.789 1.568 1.00 84.06 111 VAL A O 1
ATOM 834 N N . THR A 1 112 ? 10.982 13.558 0.566 1.00 85.94 112 THR A N 1
ATOM 835 C CA . THR A 1 112 ? 9.916 14.554 0.635 1.00 85.94 112 THR A CA 1
ATOM 836 C C . THR A 1 112 ? 8.741 13.975 1.403 1.00 85.94 112 THR A C 1
ATOM 838 O O . THR A 1 112 ? 8.316 12.854 1.138 1.00 85.94 112 THR A O 1
ATOM 841 N N . VAL A 1 113 ? 8.226 14.747 2.356 1.00 84.62 113 VAL A N 1
ATOM 842 C CA . VAL A 1 113 ? 7.026 14.422 3.130 1.00 84.62 113 VAL A CA 1
ATOM 843 C C . VAL A 1 113 ? 6.022 15.538 2.893 1.00 84.62 113 VAL A C 1
ATOM 845 O O . VAL A 1 113 ? 6.359 16.714 3.052 1.00 84.62 113 VAL A O 1
ATOM 848 N N . SER A 1 114 ? 4.809 15.179 2.502 1.00 89.06 114 SER A N 1
ATOM 849 C CA . SER A 1 114 ? 3.725 16.116 2.222 1.00 89.06 114 SER A CA 1
ATOM 850 C C . SER A 1 114 ? 2.383 15.505 2.596 1.00 89.06 114 SER A C 1
ATOM 852 O O . SER A 1 114 ? 2.274 14.295 2.795 1.00 89.06 114 SER A O 1
ATOM 854 N N . ASP A 1 115 ? 1.347 16.333 2.677 1.00 91.31 115 ASP A N 1
ATOM 855 C CA . ASP A 1 115 ? -0.016 15.809 2.694 1.00 91.31 115 ASP A CA 1
ATOM 856 C C . ASP A 1 115 ? -0.290 15.052 1.381 1.00 91.31 115 ASP A C 1
ATOM 858 O O . ASP A 1 115 ? 0.296 15.361 0.335 1.00 91.31 115 ASP A O 1
ATOM 862 N N . LEU A 1 116 ? -1.154 14.037 1.445 1.00 92.19 116 LEU A N 1
ATOM 863 C CA . LEU A 1 116 ? -1.574 13.292 0.262 1.00 92.19 116 LEU A CA 1
ATOM 864 C C . LEU A 1 116 ? -2.475 14.181 -0.605 1.00 92.19 116 LEU A C 1
ATOM 866 O O . LEU A 1 116 ? -3.614 14.472 -0.245 1.00 92.19 116 LEU A O 1
ATOM 870 N N . GLU A 1 117 ? -1.965 14.619 -1.754 1.00 92.62 117 GLU A N 1
ATOM 871 C CA . GLU A 1 117 ? -2.736 15.394 -2.726 1.00 92.62 117 GLU A CA 1
ATOM 872 C C . GLU A 1 117 ? -3.354 14.488 -3.799 1.00 92.62 117 GLU A C 1
ATOM 874 O O . GLU A 1 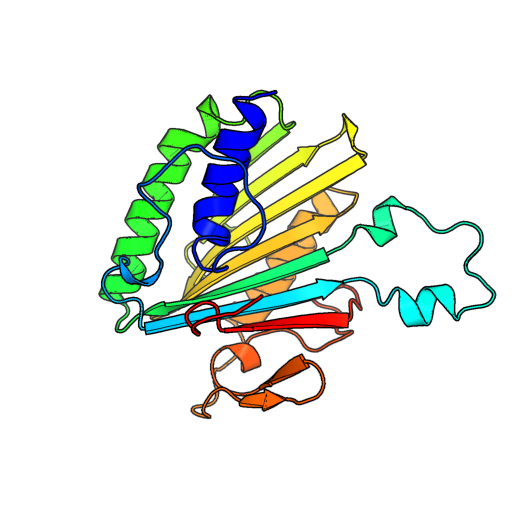117 ? -2.792 13.467 -4.189 1.00 92.62 117 GLU A O 1
ATOM 879 N N . GLY A 1 118 ? -4.516 14.890 -4.320 1.00 91.62 118 GLY A N 1
ATOM 880 C CA . GLY A 1 118 ? -5.177 14.190 -5.425 1.00 91.62 118 GLY A CA 1
ATOM 881 C C . GLY A 1 118 ? -6.082 13.030 -5.014 1.00 91.62 118 GLY A C 1
ATOM 882 O O . GLY A 1 118 ? -6.705 12.461 -5.902 1.00 91.62 118 GLY A O 1
ATOM 883 N N . VAL A 1 119 ? -6.203 12.741 -3.715 1.00 93.06 119 VAL A N 1
ATOM 884 C CA . VAL A 1 119 ? -7.148 11.775 -3.132 1.00 93.06 119 VAL A CA 1
ATOM 885 C C . VAL A 1 119 ? -8.097 12.519 -2.192 1.00 93.06 119 VAL A C 1
ATOM 887 O O . VAL A 1 119 ? -7.647 13.332 -1.388 1.00 93.06 119 VAL A O 1
ATOM 890 N N . ASP A 1 120 ? -9.410 12.274 -2.273 1.00 92.06 120 ASP A N 1
ATOM 891 C CA . ASP A 1 120 ? -10.414 12.911 -1.392 1.00 92.06 120 ASP A CA 1
ATOM 892 C C . ASP A 1 120 ? -10.484 12.226 -0.012 1.00 92.06 120 ASP A C 1
ATOM 894 O O . ASP A 1 120 ? -11.544 11.793 0.446 1.00 92.06 120 ASP A O 1
ATOM 898 N N . LYS A 1 121 ? -9.321 12.064 0.629 1.00 92.00 121 LYS A N 1
ATOM 899 C CA . LYS A 1 121 ? -9.129 11.465 1.958 1.00 92.00 121 LYS A CA 1
ATOM 900 C C . LYS A 1 121 ? -8.020 12.210 2.698 1.00 92.00 121 LYS A C 1
ATOM 902 O O . LYS A 1 121 ? -7.127 12.776 2.074 1.00 92.00 121 LYS A O 1
ATOM 907 N N . ASP A 1 122 ? -8.071 12.206 4.030 1.00 89.56 122 ASP A N 1
ATOM 908 C CA . ASP A 1 122 ? -6.943 12.695 4.828 1.00 89.56 122 ASP A CA 1
ATOM 909 C C . ASP A 1 122 ? -5.808 11.669 4.782 1.00 89.56 122 ASP A C 1
ATOM 911 O O . ASP A 1 122 ? -6.035 10.463 4.921 1.00 89.56 122 ASP A O 1
ATOM 915 N N . GLY A 1 123 ? -4.592 12.148 4.548 1.0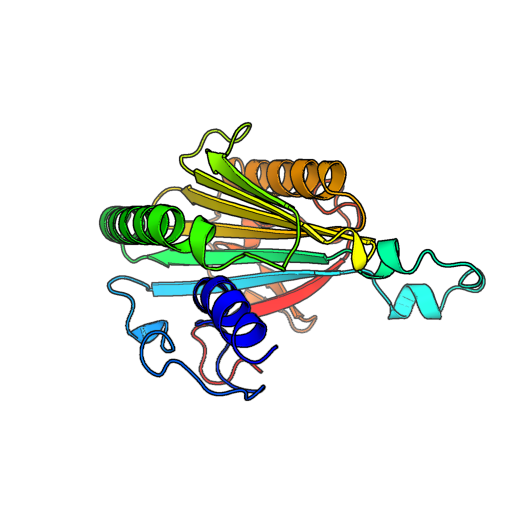0 90.19 123 GLY A N 1
ATOM 916 C CA . GLY A 1 123 ? -3.473 11.284 4.224 1.00 90.19 123 GLY A CA 1
ATOM 917 C C . GLY A 1 123 ? -2.120 11.977 4.270 1.00 90.19 123 GLY A C 1
ATOM 918 O O . GLY A 1 123 ? -2.005 13.203 4.296 1.00 90.19 123 GLY A O 1
ATOM 919 N N . LEU A 1 124 ? -1.079 11.156 4.265 1.00 89.88 124 LEU A N 1
ATOM 920 C CA . LEU A 1 124 ? 0.320 11.543 4.192 1.00 89.88 124 LEU A CA 1
ATOM 921 C C . LEU A 1 124 ? 0.957 10.845 2.994 1.00 89.88 124 LEU A C 1
ATOM 923 O O . LEU A 1 124 ? 0.699 9.669 2.744 1.00 89.88 124 LEU A O 1
ATOM 927 N N . GLN A 1 125 ? 1.841 11.547 2.301 1.00 90.06 125 GLN A N 1
ATOM 928 C CA . GLN A 1 125 ? 2.676 10.986 1.257 1.00 90.06 125 GLN A CA 1
ATOM 929 C C . GLN A 1 125 ? 4.153 11.173 1.607 1.00 90.06 125 GLN A C 1
ATOM 931 O O . GLN A 1 125 ? 4.593 12.253 2.008 1.00 90.06 125 GLN A O 1
ATOM 936 N N . VAL A 1 126 ? 4.932 10.109 1.430 1.00 87.94 126 VAL A N 1
ATOM 937 C CA . VAL A 1 126 ? 6.386 10.102 1.577 1.00 87.94 126 VAL A CA 1
ATOM 938 C C . VAL A 1 126 ? 6.997 9.636 0.266 1.00 87.94 126 VAL A C 1
ATOM 940 O O . VAL A 1 126 ? 6.746 8.521 -0.179 1.00 87.94 126 VAL A O 1
ATOM 943 N N . SER A 1 127 ? 7.815 10.484 -0.347 1.00 90.75 127 SER A N 1
ATOM 944 C CA . SER A 1 127 ? 8.583 10.158 -1.551 1.00 90.75 127 SER A CA 1
ATOM 945 C C . SER A 1 127 ? 10.062 10.055 -1.206 1.00 90.75 127 SER A C 1
ATOM 947 O O . SER A 1 127 ? 10.594 10.914 -0.500 1.00 90.75 127 SER A O 1
ATOM 949 N N . ILE A 1 128 ? 10.728 9.020 -1.707 1.00 88.75 128 ILE A N 1
ATOM 950 C CA . ILE A 1 128 ? 12.152 8.757 -1.499 1.00 88.75 128 ILE A CA 1
ATOM 951 C C . ILE A 1 128 ? 12.797 8.531 -2.866 1.00 88.75 128 ILE A C 1
ATOM 953 O O . ILE A 1 128 ? 12.544 7.510 -3.503 1.00 88.75 128 ILE A O 1
ATOM 957 N N . ASP A 1 129 ? 13.656 9.450 -3.301 1.00 89.50 129 ASP A N 1
ATOM 958 C CA . ASP A 1 129 ? 14.489 9.277 -4.494 1.00 89.50 129 ASP A CA 1
ATOM 959 C C . ASP A 1 129 ? 15.839 8.666 -4.097 1.00 89.50 129 ASP A C 1
ATOM 961 O O . ASP A 1 129 ? 16.705 9.329 -3.517 1.00 89.50 129 ASP A O 1
ATOM 965 N N . MET A 1 130 ? 16.020 7.387 -4.426 1.00 85.19 130 MET A N 1
ATOM 966 C CA . MET A 1 130 ? 17.255 6.634 -4.230 1.00 85.19 130 MET A CA 1
AT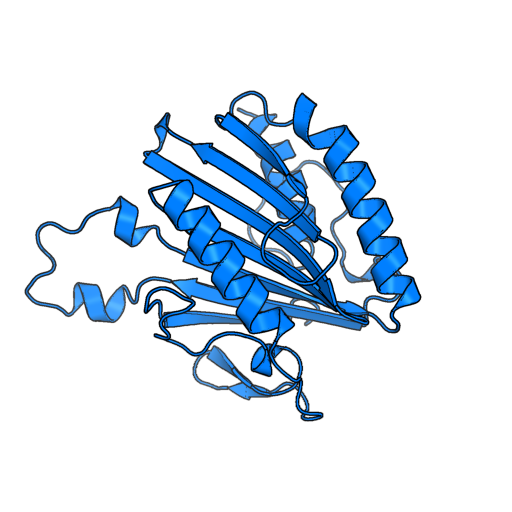OM 967 C C . MET A 1 130 ? 18.098 6.675 -5.512 1.00 85.19 130 MET A C 1
ATOM 969 O O . MET A 1 130 ? 18.443 5.631 -6.072 1.00 85.19 130 MET A O 1
ATOM 973 N N . ALA A 1 131 ? 18.461 7.876 -5.970 1.00 82.81 131 ALA A N 1
ATOM 974 C CA . ALA A 1 131 ? 19.180 8.113 -7.227 1.00 82.81 131 ALA A CA 1
ATOM 975 C C . ALA A 1 131 ? 20.428 7.227 -7.428 1.00 82.81 131 ALA A C 1
ATOM 977 O O . ALA A 1 131 ? 20.703 6.776 -8.540 1.00 82.81 131 ALA A O 1
ATOM 978 N N . ASP A 1 132 ? 21.165 6.917 -6.355 1.00 81.38 132 ASP A N 1
ATOM 979 C CA . ASP A 1 132 ? 22.340 6.029 -6.394 1.00 81.38 132 ASP A CA 1
ATOM 980 C C . ASP A 1 132 ? 22.001 4.579 -6.798 1.00 81.38 132 ASP A C 1
ATOM 982 O O . ASP A 1 132 ? 22.868 3.843 -7.278 1.00 81.38 132 ASP A O 1
ATOM 986 N N . LEU A 1 133 ? 20.751 4.164 -6.593 1.00 80.25 133 LEU A N 1
ATOM 987 C CA . LEU A 1 133 ? 20.214 2.857 -6.964 1.00 80.25 133 LEU A CA 1
ATOM 988 C C . LEU A 1 133 ? 19.375 2.905 -8.248 1.00 80.25 133 LEU A C 1
ATOM 990 O O . LEU A 1 133 ? 19.004 1.846 -8.747 1.00 80.25 133 LEU A O 1
ATOM 994 N N . GLY A 1 134 ? 19.100 4.099 -8.788 1.00 83.81 134 GLY A N 1
ATOM 995 C CA . GLY A 1 134 ? 18.196 4.279 -9.925 1.00 83.81 134 GLY A CA 1
ATOM 996 C C . GLY A 1 134 ? 16.771 3.825 -9.611 1.00 83.81 134 GLY A C 1
ATOM 997 O O . GLY A 1 134 ? 16.143 3.187 -10.450 1.00 83.81 134 GLY A O 1
ATOM 998 N N . MET A 1 135 ? 16.319 4.076 -8.380 1.00 85.38 135 MET A N 1
ATOM 999 C CA . MET A 1 135 ? 14.996 3.702 -7.893 1.00 85.38 135 MET A CA 1
ATOM 1000 C C . MET A 1 135 ? 14.370 4.858 -7.126 1.00 85.38 135 MET A C 1
ATOM 1002 O O . MET A 1 135 ? 15.067 5.636 -6.476 1.00 85.38 135 MET A O 1
ATOM 1006 N N . ALA A 1 136 ? 13.050 4.882 -7.106 1.00 90.31 136 ALA A N 1
ATOM 1007 C CA . ALA A 1 136 ? 12.249 5.716 -6.245 1.00 90.31 136 ALA A CA 1
ATOM 1008 C C . ALA A 1 136 ? 11.238 4.862 -5.481 1.00 90.31 136 ALA A C 1
ATOM 1010 O O . ALA A 1 136 ? 10.841 3.779 -5.915 1.00 90.31 136 ALA A O 1
ATOM 1011 N N . MET A 1 137 ? 10.837 5.356 -4.319 1.00 89.31 137 MET A N 1
ATOM 1012 C CA . MET A 1 137 ? 9.773 4.773 -3.520 1.00 89.31 137 MET A CA 1
ATOM 1013 C C . MET A 1 137 ? 8.767 5.859 -3.163 1.00 89.31 137 MET A C 1
ATOM 1015 O O . MET A 1 137 ? 9.155 6.932 -2.704 1.00 89.31 137 MET A O 1
ATOM 1019 N N . ASN A 1 138 ? 7.486 5.554 -3.321 1.00 92.00 138 ASN A N 1
ATOM 1020 C CA . ASN A 1 138 ? 6.403 6.324 -2.741 1.00 92.00 138 ASN A CA 1
ATOM 1021 C C . ASN A 1 138 ? 5.688 5.490 -1.678 1.00 92.00 138 ASN A C 1
ATOM 1023 O O . ASN A 1 138 ? 5.452 4.301 -1.877 1.00 92.00 138 ASN A O 1
ATOM 1027 N N . VAL A 1 139 ? 5.338 6.120 -0.563 1.00 90.50 139 VAL A N 1
ATOM 1028 C CA . VAL A 1 139 ? 4.452 5.564 0.457 1.00 90.50 139 VAL A CA 1
ATOM 1029 C C . VAL A 1 139 ? 3.332 6.566 0.688 1.00 90.50 139 VAL A C 1
ATOM 1031 O O . VAL A 1 139 ? 3.578 7.671 1.169 1.00 90.50 139 VAL A O 1
ATOM 1034 N N . SER A 1 140 ? 2.109 6.181 0.351 1.00 92.00 140 SER A N 1
ATOM 1035 C CA . SER A 1 140 ? 0.899 6.957 0.613 1.00 92.00 140 SER A CA 1
ATOM 1036 C C . SER A 1 140 ? 0.097 6.273 1.713 1.00 92.00 140 SER A C 1
ATOM 1038 O O . SER A 1 140 ? -0.245 5.102 1.586 1.00 92.00 140 SER A O 1
ATOM 1040 N N . VAL A 1 141 ? -0.190 6.989 2.796 1.00 90.81 141 VAL A N 1
ATOM 1041 C CA . VAL A 1 141 ? -0.999 6.508 3.923 1.00 90.81 141 VAL A CA 1
ATOM 1042 C C . VAL A 1 141 ? -2.257 7.353 3.993 1.00 90.81 141 VAL A C 1
ATOM 1044 O O . VAL A 1 141 ? -2.153 8.576 4.023 1.00 90.81 141 VAL A O 1
ATOM 1047 N N . PHE A 1 142 ? -3.431 6.739 4.050 1.00 93.44 142 PHE A N 1
ATOM 1048 C CA . PHE A 1 142 ? -4.687 7.469 4.215 1.00 93.44 142 PHE A CA 1
ATOM 1049 C C . PHE A 1 142 ? -5.708 6.652 4.993 1.00 93.44 142 PHE A C 1
ATOM 1051 O O . PHE A 1 142 ? -5.632 5.425 5.054 1.00 93.44 142 PHE A O 1
ATOM 1058 N N . ILE A 1 143 ? -6.661 7.353 5.595 1.00 92.12 143 ILE A N 1
ATOM 1059 C CA . ILE A 1 143 ? -7.753 6.753 6.357 1.00 92.12 143 ILE A CA 1
ATOM 1060 C C . ILE A 1 143 ? -9.062 6.844 5.576 1.00 92.12 143 ILE A C 1
ATOM 1062 O O . ILE A 1 143 ? -9.384 7.878 4.983 1.00 92.12 143 ILE A O 1
ATOM 1066 N N . ASP A 1 144 ? -9.838 5.765 5.602 1.00 94.00 144 ASP A N 1
ATOM 1067 C CA . ASP A 1 144 ? -11.200 5.743 5.096 1.00 94.00 144 ASP A CA 1
ATOM 1068 C C . ASP A 1 144 ? -12.121 4.899 5.983 1.00 94.00 144 ASP A C 1
ATOM 1070 O O . ASP A 1 144 ? -12.089 3.669 5.949 1.00 94.00 144 ASP A O 1
ATOM 1074 N N . GLY A 1 145 ? -12.952 5.578 6.776 1.00 93.31 145 GLY A N 1
ATOM 1075 C CA . GLY A 1 145 ? -13.821 4.932 7.756 1.00 93.31 145 GLY A CA 1
ATOM 1076 C C . GLY A 1 145 ? -13.019 4.325 8.906 1.00 93.31 145 GLY A C 1
ATOM 1077 O O . GLY A 1 145 ? -12.289 5.036 9.594 1.00 93.31 145 GLY A O 1
ATOM 1078 N N . ASP A 1 146 ? -13.188 3.025 9.106 1.00 94.00 146 ASP A N 1
ATOM 1079 C CA . ASP A 1 146 ? -12.503 2.193 10.098 1.00 94.00 146 ASP A CA 1
ATOM 1080 C C . ASP A 1 146 ? -11.217 1.559 9.545 1.00 94.00 146 ASP A C 1
ATOM 1082 O O . ASP A 1 146 ? -10.569 0.775 10.233 1.00 94.00 146 ASP A O 1
ATOM 1086 N N . THR A 1 147 ? -10.835 1.877 8.305 1.00 93.56 147 THR A N 1
ATOM 1087 C CA . THR A 1 147 ? -9.702 1.243 7.635 1.00 93.56 147 THR A CA 1
ATOM 1088 C C . THR A 1 147 ? -8.612 2.256 7.301 1.00 93.56 147 THR A C 1
ATOM 1090 O O . THR A 1 147 ? -8.875 3.324 6.744 1.00 93.56 147 THR A O 1
ATOM 1093 N N . ILE A 1 148 ? -7.362 1.908 7.603 1.00 91.81 148 ILE A N 1
ATOM 1094 C CA . ILE A 1 148 ? -6.176 2.654 7.170 1.00 91.81 148 ILE A CA 1
ATOM 1095 C C . ILE A 1 148 ? -5.515 1.900 6.025 1.00 91.81 148 ILE A C 1
ATOM 1097 O O . ILE A 1 148 ? -5.210 0.712 6.147 1.00 91.81 148 ILE A O 1
ATOM 1101 N N . PHE A 1 149 ? -5.242 2.610 4.937 1.00 93.81 149 PHE A N 1
ATOM 1102 C CA . PHE A 1 149 ? -4.540 2.081 3.778 1.00 93.81 149 PHE A CA 1
ATOM 1103 C C . PHE A 1 149 ? -3.119 2.611 3.709 1.00 93.81 149 PHE A C 1
ATOM 1105 O O . PHE A 1 149 ? -2.871 3.794 3.948 1.00 93.81 149 PHE A O 1
ATOM 1112 N N . ILE A 1 150 ? -2.197 1.731 3.327 1.00 92.88 150 ILE A N 1
ATOM 1113 C CA . ILE A 1 150 ? -0.819 2.083 2.992 1.00 92.88 150 ILE A CA 1
ATOM 1114 C C . ILE A 1 150 ? -0.535 1.569 1.589 1.00 92.88 150 ILE A C 1
ATOM 1116 O O . ILE A 1 150 ? -0.508 0.363 1.365 1.00 92.88 150 ILE A O 1
ATOM 1120 N N . VAL A 1 151 ? -0.307 2.476 0.649 1.00 95.31 151 VAL A N 1
ATOM 1121 C CA . VAL A 1 151 ? 0.092 2.164 -0.724 1.00 95.31 151 VAL A CA 1
ATOM 1122 C C . VAL A 1 151 ? 1.579 2.440 -0.856 1.00 95.31 151 VAL A C 1
ATOM 1124 O O . VAL A 1 151 ? 2.016 3.587 -0.781 1.00 95.31 151 VAL A O 1
ATOM 1127 N N . MET A 1 152 ? 2.360 1.385 -1.047 1.00 94.50 152 MET A N 1
ATOM 1128 C CA . MET A 1 152 ? 3.786 1.459 -1.328 1.00 94.50 152 MET A CA 1
ATOM 1129 C C . MET A 1 152 ? 4.027 1.187 -2.806 1.00 94.50 152 MET A C 1
ATOM 1131 O O . MET A 1 152 ? 3.618 0.147 -3.311 1.00 94.50 152 MET A O 1
ATOM 1135 N N . VAL A 1 153 ? 4.730 2.082 -3.489 1.00 94.75 153 VAL A N 1
ATOM 1136 C CA . VAL A 1 153 ? 5.150 1.894 -4.880 1.00 94.75 153 VAL A CA 1
ATOM 1137 C C . VAL A 1 153 ? 6.659 2.004 -4.952 1.00 94.75 153 VAL A C 1
ATOM 1139 O O . VAL A 1 153 ? 7.232 2.990 -4.495 1.00 94.75 153 VAL A O 1
ATOM 1142 N N . MET A 1 154 ? 7.302 0.998 -5.533 1.00 91.31 154 MET A N 1
ATOM 1143 C CA . MET A 1 154 ? 8.696 1.063 -5.954 1.00 91.31 154 MET A CA 1
ATOM 1144 C C . MET A 1 154 ? 8.746 1.144 -7.473 1.00 91.31 154 MET A C 1
ATOM 1146 O O . MET A 1 154 ? 8.124 0.331 -8.155 1.00 91.31 154 MET A O 1
ATOM 1150 N N . ASP A 1 155 ? 9.496 2.112 -7.987 1.00 91.38 155 ASP A N 1
ATOM 1151 C CA . ASP A 1 155 ? 9.676 2.337 -9.421 1.00 91.38 155 ASP A CA 1
ATOM 1152 C C . ASP A 1 155 ? 11.113 2.805 -9.712 1.00 91.38 155 ASP A C 1
ATOM 1154 O O . ASP A 1 155 ? 11.909 3.035 -8.802 1.00 91.38 155 ASP A O 1
ATOM 1158 N N . ALA A 1 156 ? 11.471 2.936 -10.984 1.00 89.31 156 ALA A N 1
ATOM 1159 C CA . ALA A 1 156 ? 12.726 3.525 -11.436 1.00 89.31 156 ALA A CA 1
ATOM 1160 C C . ALA A 1 156 ? 12.729 5.061 -11.337 1.00 89.31 156 ALA A C 1
ATOM 1162 O O . ALA A 1 156 ? 13.794 5.679 -11.288 1.00 89.31 156 ALA A O 1
ATOM 1163 N N . ASP A 1 157 ? 11.541 5.668 -11.348 1.00 89.88 157 ASP A N 1
ATOM 1164 C CA . ASP A 1 157 ? 11.328 7.108 -11.454 1.00 89.88 157 ASP A CA 1
ATOM 1165 C C . ASP A 1 157 ? 10.376 7.612 -10.362 1.00 89.88 157 ASP A C 1
ATOM 1167 O O . ASP A 1 157 ? 9.360 6.984 -10.059 1.00 89.88 157 ASP A O 1
ATOM 1171 N N . VAL A 1 158 ? 10.718 8.747 -9.747 1.00 90.19 158 VAL A N 1
ATOM 1172 C CA . VAL A 1 158 ? 9.953 9.298 -8.618 1.00 90.19 158 VAL A CA 1
ATOM 1173 C C . VAL A 1 158 ? 8.599 9.846 -9.045 1.00 90.19 158 VAL A C 1
ATOM 1175 O O . VAL A 1 158 ? 7.622 9.656 -8.323 1.00 90.19 158 VAL A O 1
ATOM 1178 N N . ASP A 1 159 ? 8.507 10.465 -10.222 1.00 92.00 159 ASP A N 1
ATOM 1179 C CA . ASP A 1 159 ? 7.244 11.003 -10.718 1.00 92.00 159 ASP A CA 1
ATOM 1180 C C . ASP A 1 159 ? 6.294 9.847 -11.065 1.00 92.00 159 ASP A C 1
ATOM 1182 O O . ASP A 1 159 ? 5.128 9.876 -10.673 1.00 92.00 159 ASP A O 1
ATOM 1186 N N . ALA A 1 160 ? 6.809 8.786 -11.696 1.00 91.88 160 ALA A N 1
ATOM 1187 C CA . ALA A 1 160 ? 6.050 7.569 -11.985 1.00 91.88 160 ALA A CA 1
ATOM 1188 C C . ALA A 1 160 ? 5.584 6.841 -10.710 1.00 91.88 160 ALA A C 1
ATOM 1190 O O . ALA A 1 160 ? 4.422 6.429 -10.628 1.00 91.88 160 ALA A O 1
ATOM 1191 N N . ALA A 1 161 ? 6.453 6.718 -9.697 1.00 92.75 161 ALA A N 1
ATOM 1192 C CA . ALA A 1 161 ? 6.090 6.127 -8.408 1.00 92.75 161 ALA A CA 1
ATOM 1193 C C . ALA A 1 161 ? 4.975 6.928 -7.716 1.00 92.75 161 ALA A C 1
ATOM 1195 O O . ALA A 1 161 ? 4.019 6.348 -7.200 1.00 92.75 161 ALA A O 1
ATOM 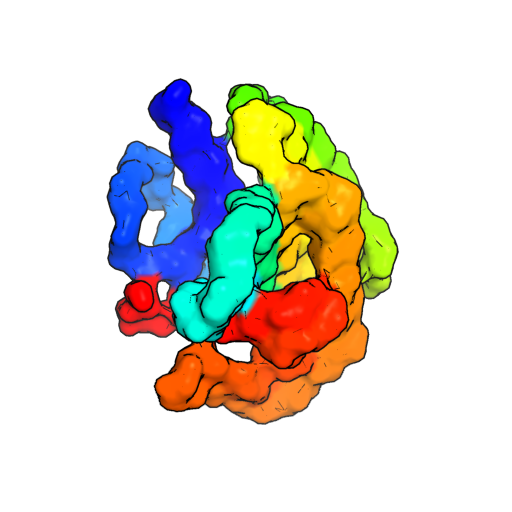1196 N N . ASN A 1 162 ? 5.077 8.260 -7.738 1.00 94.00 162 ASN A N 1
ATOM 1197 C CA . ASN A 1 162 ? 4.097 9.161 -7.138 1.00 94.00 162 ASN A CA 1
ATOM 1198 C C . ASN A 1 162 ? 2.747 9.105 -7.863 1.00 94.00 162 ASN A C 1
ATOM 1200 O O . ASN A 1 162 ? 1.714 8.975 -7.210 1.00 94.00 162 ASN A O 1
ATOM 1204 N N . GLU A 1 163 ? 2.750 9.179 -9.196 1.00 94.94 163 GLU A N 1
ATOM 1205 C CA . GLU A 1 163 ? 1.536 9.096 -10.015 1.00 94.94 163 GLU A CA 1
ATOM 1206 C C . GLU A 1 163 ? 0.820 7.758 -9.797 1.00 94.94 163 GLU A C 1
ATOM 1208 O O . GLU A 1 163 ? -0.381 7.732 -9.529 1.00 94.94 163 GLU A O 1
ATOM 1213 N N . THR A 1 164 ? 1.566 6.653 -9.822 1.00 95.44 164 THR A N 1
ATOM 1214 C CA . THR A 1 164 ? 1.018 5.310 -9.592 1.00 95.44 164 THR A CA 1
ATOM 1215 C C . THR A 1 164 ? 0.425 5.183 -8.189 1.00 95.44 164 THR A C 1
ATOM 1217 O O . THR A 1 164 ? -0.691 4.692 -8.039 1.00 95.44 164 THR A O 1
ATOM 1220 N N . ALA A 1 165 ? 1.120 5.669 -7.155 1.00 96.12 165 ALA A N 1
ATOM 1221 C CA . ALA A 1 165 ? 0.619 5.603 -5.784 1.00 96.12 165 ALA A CA 1
ATOM 1222 C C . ALA A 1 165 ? -0.693 6.379 -5.608 1.00 96.12 165 ALA A C 1
ATOM 1224 O O . ALA A 1 165 ? -1.619 5.876 -4.973 1.00 96.12 165 ALA A O 1
ATOM 1225 N N . VAL A 1 166 ? -0.801 7.569 -6.211 1.00 96.12 166 VAL A N 1
ATOM 1226 C CA . VAL A 1 166 ? -2.030 8.379 -6.184 1.00 96.12 166 VAL A CA 1
ATOM 1227 C C . VAL A 1 166 ? -3.158 7.707 -6.970 1.00 96.12 166 VAL A C 1
ATOM 1229 O O . VAL A 1 166 ? -4.293 7.695 -6.499 1.00 96.12 166 VAL A O 1
ATOM 1232 N N . ASN A 1 167 ? -2.871 7.109 -8.130 1.00 96.50 167 ASN A N 1
ATOM 1233 C CA . ASN A 1 167 ? -3.872 6.379 -8.916 1.00 96.50 167 ASN A CA 1
ATOM 1234 C C . ASN A 1 167 ? -4.435 5.182 -8.137 1.00 96.50 167 ASN A C 1
ATOM 1236 O O . ASN A 1 167 ? -5.651 5.025 -8.046 1.00 96.50 167 ASN A O 1
ATOM 1240 N N . VAL A 1 168 ? -3.563 4.381 -7.518 1.00 97.75 168 VAL A N 1
ATOM 1241 C CA . VAL A 1 168 ? -3.968 3.242 -6.681 1.00 97.75 168 VAL A CA 1
ATOM 1242 C C . VAL A 1 168 ? -4.744 3.712 -5.448 1.00 97.75 168 VAL A C 1
ATOM 1244 O O . VAL A 1 168 ? -5.790 3.150 -5.136 1.00 97.75 168 VAL A O 1
ATOM 1247 N N . ALA A 1 169 ? -4.282 4.761 -4.762 1.00 97.38 169 ALA A N 1
ATOM 1248 C CA . ALA A 1 169 ? -4.979 5.315 -3.603 1.00 97.38 169 ALA A CA 1
ATOM 1249 C C . ALA A 1 169 ? -6.380 5.843 -3.961 1.00 97.38 169 ALA A C 1
ATOM 1251 O O . ALA A 1 169 ? -7.330 5.589 -3.224 1.00 97.38 169 ALA A O 1
ATOM 1252 N N . ASN A 1 170 ? -6.531 6.512 -5.109 1.00 96.62 170 ASN A N 1
ATOM 1253 C CA . ASN A 1 170 ? -7.835 6.941 -5.618 1.00 96.62 170 ASN A CA 1
ATOM 1254 C C . ASN A 1 170 ? -8.753 5.765 -5.928 1.00 96.62 170 ASN A C 1
ATOM 1256 O O . ASN A 1 170 ? -9.899 5.775 -5.492 1.00 96.62 170 ASN A O 1
ATOM 1260 N N . TYR A 1 171 ? -8.247 4.738 -6.617 1.00 97.06 171 TYR A N 1
ATOM 1261 C CA . TYR A 1 171 ? -9.025 3.531 -6.891 1.00 97.06 171 TYR A CA 1
ATOM 1262 C C . TYR A 1 171 ? -9.578 2.930 -5.593 1.00 97.06 171 TYR A C 1
ATOM 1264 O O . TYR A 1 171 ? -10.777 2.696 -5.479 1.00 97.06 171 TYR A O 1
ATOM 1272 N N . ILE A 1 172 ? -8.722 2.765 -4.579 1.00 96.88 172 ILE A N 1
ATOM 1273 C CA . ILE A 1 172 ? -9.127 2.243 -3.267 1.00 96.88 172 ILE A CA 1
ATOM 1274 C C . ILE A 1 172 ? -10.169 3.154 -2.609 1.00 96.88 172 ILE A C 1
ATOM 1276 O O . ILE A 1 172 ? -11.139 2.655 -2.039 1.00 96.88 172 ILE A O 1
ATOM 1280 N N . ALA A 1 173 ? -9.966 4.473 -2.636 1.00 95.31 173 ALA A N 1
ATOM 1281 C CA . ALA A 1 173 ? -10.842 5.454 -1.994 1.00 95.31 173 ALA A CA 1
ATOM 1282 C C . ALA A 1 173 ? -12.224 5.578 -2.661 1.00 95.31 173 ALA A C 1
ATOM 1284 O O . ALA A 1 173 ? -13.181 5.970 -1.991 1.00 95.31 173 ALA A O 1
ATOM 1285 N N . GLU A 1 174 ? -12.322 5.273 -3.957 1.00 94.88 174 GLU A N 1
ATOM 1286 C CA . GLU A 1 174 ? -13.565 5.296 -4.739 1.00 94.88 174 GLU A CA 1
ATOM 1287 C C . GLU A 1 174 ? -14.280 3.938 -4.781 1.00 94.88 174 GLU A C 1
ATOM 1289 O O . GLU A 1 174 ? -15.470 3.891 -5.096 1.00 94.88 174 GLU A O 1
ATOM 1294 N N . ALA A 1 175 ? -13.573 2.847 -4.481 1.00 93.19 175 ALA A N 1
ATOM 1295 C CA . ALA A 1 175 ? -14.139 1.509 -4.465 1.00 93.19 175 ALA A CA 1
ATOM 1296 C C . ALA A 1 175 ? -15.072 1.297 -3.263 1.00 93.19 175 ALA A C 1
ATOM 1298 O O . ALA A 1 175 ? -14.735 1.608 -2.117 1.00 93.19 175 ALA A O 1
ATOM 1299 N N . ASP A 1 176 ? -16.232 0.703 -3.537 1.00 85.19 176 ASP A N 1
ATOM 1300 C CA . ASP A 1 176 ? -17.144 0.214 -2.509 1.00 85.19 176 ASP A CA 1
ATOM 1301 C C . ASP A 1 176 ? -16.652 -1.145 -1.984 1.00 85.19 176 ASP A C 1
ATOM 1303 O O . ASP A 1 176 ? -16.163 -1.981 -2.744 1.00 85.19 176 ASP A O 1
ATOM 1307 N N . VAL A 1 177 ? -16.812 -1.376 -0.681 1.00 79.81 177 VAL A N 1
ATOM 1308 C CA . VAL A 1 177 ? -16.649 -2.706 -0.077 1.00 79.81 177 VAL A CA 1
ATOM 1309 C C . VAL A 1 177 ? -17.970 -3.446 -0.225 1.00 79.81 177 VAL A C 1
ATOM 1311 O O . VAL A 1 177 ? -19.007 -2.914 0.182 1.00 79.81 177 VAL A O 1
ATOM 1314 N N . ASP A 1 178 ? -17.948 -4.655 -0.782 1.00 73.81 178 ASP A N 1
ATOM 1315 C CA . ASP A 1 178 ? -19.091 -5.553 -0.645 1.00 73.81 178 ASP A CA 1
ATOM 1316 C C . ASP A 1 178 ? -19.045 -6.208 0.746 1.00 73.81 178 ASP A C 1
ATOM 1318 O O . ASP A 1 178 ? -17.972 -6.517 1.266 1.00 73.81 178 ASP A O 1
ATOM 1322 N N . ASP A 1 179 ? -20.205 -6.444 1.364 1.00 69.75 179 ASP A N 1
ATOM 1323 C CA . ASP A 1 179 ? -20.320 -7.020 2.722 1.00 69.75 179 ASP A CA 1
ATOM 1324 C C . ASP A 1 179 ? -19.934 -8.526 2.760 1.00 69.75 179 ASP A C 1
ATOM 1326 O O . ASP A 1 179 ? -20.308 -9.266 3.678 1.00 69.75 179 ASP A O 1
ATOM 1330 N N . GLU A 1 180 ? -19.234 -9.024 1.738 1.00 79.50 180 GLU A N 1
ATOM 1331 C CA . GLU A 1 180 ? -18.777 -10.406 1.643 1.00 79.50 180 GLU A CA 1
ATOM 1332 C C . GLU A 1 180 ? -17.538 -10.642 2.524 1.00 79.50 180 GLU A C 1
ATOM 1334 O O . GLU A 1 180 ? -16.645 -9.803 2.633 1.00 79.50 180 GLU A O 1
ATOM 1339 N N . GLU A 1 181 ? -17.468 -11.808 3.172 1.00 86.69 181 GLU A N 1
ATOM 1340 C CA . GLU A 1 181 ? -16.290 -12.196 3.955 1.00 86.69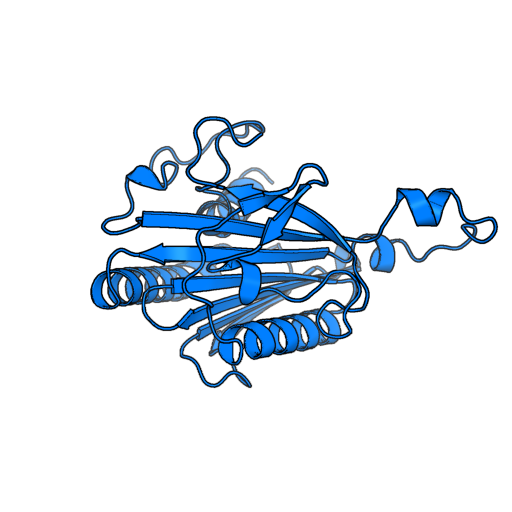 181 GLU A CA 1
ATOM 1341 C C . GLU A 1 181 ? -15.071 -12.408 3.045 1.00 86.69 181 GLU A C 1
ATOM 1343 O O . GLU A 1 181 ? -15.178 -12.977 1.954 1.00 86.69 181 GLU A O 1
ATOM 1348 N N . VAL A 1 182 ? -13.890 -12.022 3.538 1.00 90.50 182 VAL A N 1
ATOM 1349 C CA . VAL A 1 182 ? -12.618 -12.268 2.848 1.00 90.50 182 VAL A CA 1
ATOM 1350 C C . VAL A 1 182 ? -12.432 -13.764 2.596 1.00 90.50 182 VAL A C 1
ATOM 1352 O O . VAL A 1 182 ? -12.494 -14.587 3.511 1.00 90.50 182 VAL A O 1
ATOM 1355 N N . THR A 1 183 ? -12.140 -14.110 1.346 1.00 90.62 183 THR A N 1
ATOM 1356 C CA . THR A 1 183 ? -11.831 -15.471 0.905 1.00 90.62 183 THR A CA 1
ATOM 1357 C C . THR A 1 183 ? -10.453 -15.502 0.257 1.00 90.62 183 THR A C 1
ATOM 1359 O O . THR A 1 183 ? -10.209 -14.759 -0.687 1.00 90.62 183 THR A O 1
ATOM 1362 N N . PHE A 1 184 ? -9.579 -16.396 0.731 1.00 88.56 184 PHE A N 1
ATOM 1363 C CA . PHE A 1 184 ? -8.281 -16.687 0.115 1.00 88.56 184 PHE A CA 1
ATOM 1364 C C . PHE A 1 184 ? -8.423 -17.839 -0.887 1.00 88.56 184 PHE A C 1
ATOM 1366 O O . PHE A 1 184 ? -8.856 -18.941 -0.531 1.00 88.56 184 PHE A O 1
ATOM 1373 N N . ASN A 1 185 ? -8.056 -17.587 -2.137 1.00 87.62 185 ASN A N 1
ATOM 1374 C CA . ASN A 1 185 ? -8.142 -18.528 -3.245 1.00 87.62 185 ASN A CA 1
ATOM 1375 C C . ASN A 1 185 ? -6.894 -19.420 -3.325 1.00 87.62 185 ASN A C 1
ATOM 1377 O O . ASN A 1 185 ? -5.805 -19.071 -2.873 1.00 87.62 185 ASN A O 1
ATOM 1381 N N . GLU A 1 186 ? -7.037 -20.594 -3.948 1.00 82.00 186 GLU A N 1
ATOM 1382 C CA . GLU A 1 186 ? -5.925 -21.546 -4.116 1.00 82.00 186 GLU A CA 1
ATOM 1383 C C . GLU A 1 186 ? -4.793 -21.014 -5.012 1.00 82.00 186 GLU A C 1
ATOM 1385 O O . GLU A 1 186 ? -3.685 -21.549 -4.976 1.00 82.00 186 GLU A O 1
ATOM 1390 N N . ASP A 1 187 ? -5.065 -19.991 -5.824 1.00 80.75 187 ASP A N 1
ATOM 1391 C CA . ASP A 1 187 ? -4.088 -19.350 -6.705 1.00 80.75 187 ASP A CA 1
ATOM 1392 C C . ASP A 1 187 ? -3.280 -18.233 -6.023 1.00 80.75 187 ASP A C 1
ATOM 1394 O O . ASP A 1 187 ? -2.433 -17.628 -6.673 1.00 80.75 187 ASP A O 1
ATOM 1398 N N . GLY A 1 188 ? -3.500 -17.993 -4.724 1.00 77.94 188 GLY A N 1
ATOM 1399 C CA . GLY A 1 188 ? -2.796 -16.971 -3.946 1.00 77.94 188 GLY A CA 1
ATOM 1400 C C . GLY A 1 188 ? -3.434 -15.581 -3.998 1.00 77.94 188 GLY A C 1
ATOM 1401 O O . GLY A 1 188 ? -2.886 -14.660 -3.397 1.00 77.94 188 GLY A O 1
ATOM 1402 N N . THR A 1 189 ? -4.575 -15.433 -4.680 1.00 87.12 189 THR A N 1
ATOM 1403 C CA . THR A 1 189 ? -5.389 -14.208 -4.668 1.00 87.12 189 THR A CA 1
ATOM 1404 C C . THR A 1 189 ? -6.490 -14.261 -3.609 1.00 87.12 189 THR A C 1
ATOM 1406 O O . THR A 1 189 ? -6.814 -15.325 -3.085 1.00 87.12 189 THR A O 1
ATOM 1409 N N . SER A 1 190 ? -7.121 -13.124 -3.344 1.00 91.12 190 SER A N 1
ATOM 1410 C CA . SER A 1 190 ? -8.220 -12.972 -2.395 1.00 91.12 190 SER A CA 1
ATOM 1411 C C . SER A 1 190 ? -9.352 -12.113 -2.953 1.00 91.12 190 SER A C 1
ATOM 1413 O O . SER A 1 190 ? -9.141 -11.228 -3.785 1.00 91.12 190 SER A O 1
ATOM 1415 N N . THR A 1 191 ? -10.567 -12.365 -2.479 1.00 91.62 191 THR A N 1
ATOM 1416 C CA . THR A 1 191 ? -11.791 -11.628 -2.843 1.00 91.62 191 THR A CA 1
ATOM 1417 C C . THR A 1 191 ? -12.639 -11.358 -1.605 1.00 91.62 191 THR A C 1
ATOM 1419 O O . THR A 1 191 ? -12.481 -12.061 -0.604 1.00 91.62 191 THR A O 1
ATOM 1422 N N . GLY A 1 192 ? -13.574 -10.413 -1.686 1.00 90.50 192 GLY A N 1
ATOM 1423 C CA . GLY A 1 192 ? -14.444 -10.046 -0.573 1.00 90.50 192 GLY A CA 1
ATOM 1424 C C . GLY A 1 192 ? -13.775 -9.066 0.389 1.00 90.50 192 GLY A C 1
ATOM 1425 O O . GLY A 1 192 ? -12.543 -8.956 0.464 1.00 90.50 192 GLY A O 1
ATOM 1426 N N . GLY A 1 193 ? -14.595 -8.361 1.165 1.00 91.00 193 GLY A N 1
ATOM 1427 C CA . GLY A 1 193 ? -14.152 -7.404 2.169 1.00 91.00 193 GLY A CA 1
ATOM 1428 C C . GLY A 1 193 ? -13.199 -6.362 1.587 1.00 91.00 193 GLY A C 1
ATOM 1429 O O . GLY A 1 193 ? -13.454 -5.750 0.552 1.00 91.00 193 GLY A O 1
ATOM 1430 N N . VAL A 1 194 ? -12.057 -6.151 2.246 1.00 92.31 194 VAL A N 1
ATOM 1431 C CA . VAL A 1 194 ? -11.129 -5.092 1.828 1.00 92.31 194 VAL A CA 1
ATOM 1432 C C . VAL A 1 194 ? -10.439 -5.364 0.488 1.00 92.31 194 VAL A C 1
ATOM 1434 O O . VAL A 1 194 ? -10.010 -4.419 -0.173 1.00 92.31 194 VAL A O 1
ATOM 1437 N N . PHE A 1 195 ? -10.349 -6.629 0.061 1.00 94.38 195 PHE A N 1
ATOM 1438 C CA . PHE A 1 195 ? -9.713 -6.986 -1.208 1.00 94.38 195 PHE A CA 1
ATOM 1439 C C . PHE A 1 195 ? -10.522 -6.523 -2.423 1.00 94.38 195 PHE A C 1
ATOM 1441 O O . PHE A 1 195 ? -9.929 -6.323 -3.482 1.00 94.38 195 PHE A O 1
ATOM 1448 N N . ASP A 1 196 ? -11.825 -6.271 -2.271 1.00 93.19 196 ASP A N 1
ATOM 1449 C CA . ASP A 1 196 ? -12.664 -5.703 -3.338 1.00 93.19 196 ASP A CA 1
ATOM 1450 C C . ASP A 1 196 ? -12.302 -4.242 -3.641 1.00 93.19 196 ASP A C 1
ATOM 1452 O O . ASP A 1 196 ? -12.580 -3.732 -4.726 1.00 93.19 196 ASP A O 1
ATOM 1456 N N . ARG A 1 197 ? -11.610 -3.574 -2.710 1.00 94.75 197 ARG A N 1
ATOM 1457 C CA . ARG A 1 197 ? -11.072 -2.225 -2.918 1.00 94.75 197 ARG A CA 1
ATOM 1458 C C . ARG A 1 197 ? -9.727 -2.215 -3.628 1.00 94.75 197 ARG A C 1
ATOM 1460 O O . ARG A 1 197 ? -9.226 -1.146 -3.971 1.00 94.75 197 ARG A O 1
ATOM 1467 N N . PHE A 1 198 ? -9.088 -3.368 -3.791 1.00 95.81 198 PHE A N 1
ATOM 1468 C CA . PHE A 1 198 ? -7.775 -3.440 -4.414 1.00 95.81 198 PHE A CA 1
ATOM 1469 C C . PHE A 1 198 ? -7.919 -3.582 -5.933 1.00 95.81 198 PHE A C 1
ATOM 1471 O O . PHE A 1 198 ? -8.829 -4.273 -6.392 1.00 95.81 198 PHE A O 1
ATOM 1478 N N . PRO A 1 199 ? -7.029 -2.955 -6.725 1.00 96.19 199 PRO A N 1
ATOM 1479 C CA . PRO A 1 199 ? -7.032 -3.129 -8.171 1.00 96.19 199 PRO A CA 1
ATOM 1480 C C . PRO A 1 199 ? -6.990 -4.598 -8.617 1.00 96.19 199 PRO A C 1
ATOM 1482 O O . PRO A 1 199 ? -6.489 -5.491 -7.927 1.00 96.19 199 PRO A O 1
ATOM 1485 N N . GLU A 1 200 ? -7.509 -4.857 -9.812 1.00 94.00 200 GLU A N 1
ATOM 1486 C CA . GLU A 1 200 ? -7.415 -6.181 -10.418 1.00 94.00 200 GLU A CA 1
ATOM 1487 C C . GLU A 1 200 ? -6.004 -6.438 -10.976 1.00 94.00 200 GLU A C 1
ATOM 1489 O O . GLU A 1 200 ? -5.287 -5.528 -11.395 1.00 94.00 200 GLU A O 1
ATOM 1494 N N . SER A 1 201 ? -5.610 -7.712 -11.034 1.00 93.75 201 SER A N 1
ATOM 1495 C CA . SER A 1 201 ? -4.360 -8.123 -11.682 1.00 93.75 201 SER A CA 1
ATOM 1496 C C . SER A 1 201 ? -4.320 -7.652 -13.139 1.00 93.75 201 SER A C 1
ATOM 1498 O O . SER A 1 201 ? -5.211 -7.972 -13.928 1.00 93.75 201 SER A O 1
ATOM 1500 N N . GLY A 1 202 ? -3.257 -6.948 -13.522 1.00 92.19 202 GLY A N 1
ATOM 1501 C CA . GLY A 1 202 ? -3.050 -6.470 -14.885 1.00 92.19 202 GLY A CA 1
ATOM 1502 C C . GLY A 1 202 ? -3.851 -5.220 -15.259 1.00 92.19 202 GLY A C 1
ATOM 1503 O O . GLY A 1 202 ? -3.884 -4.882 -16.445 1.00 92.19 202 GLY A O 1
ATOM 1504 N N . SER A 1 203 ? -4.497 -4.548 -14.300 1.00 95.50 203 SER A N 1
ATOM 1505 C CA . SER A 1 203 ? -5.233 -3.310 -14.560 1.00 95.50 203 SER A CA 1
ATOM 1506 C C . SER A 1 203 ? -4.300 -2.120 -14.827 1.00 95.50 203 SER A C 1
ATOM 1508 O O . SER A 1 203 ? -3.098 -2.162 -14.538 1.00 95.50 203 SER A O 1
ATOM 1510 N N . ASP A 1 204 ? -4.852 -1.047 -15.400 1.00 94.69 204 ASP A N 1
ATOM 1511 C CA . ASP A 1 204 ? -4.084 0.161 -15.721 1.00 94.69 204 ASP A CA 1
ATOM 1512 C C . ASP A 1 204 ? -3.603 0.875 -14.442 1.00 94.69 204 ASP A C 1
ATOM 1514 O O . ASP A 1 204 ? -2.513 1.442 -14.431 1.00 94.69 204 ASP A O 1
ATOM 1518 N N . GLU A 1 205 ? -4.362 0.797 -13.344 1.00 94.19 205 GLU A N 1
ATOM 1519 C CA . GLU A 1 205 ? -4.028 1.406 -12.047 1.00 94.19 205 GLU A CA 1
ATOM 1520 C C . GLU A 1 205 ? -2.739 0.839 -11.445 1.00 94.19 205 GLU A C 1
ATOM 1522 O O . GLU A 1 205 ? -2.003 1.556 -10.771 1.00 94.19 205 GLU A O 1
ATOM 1527 N N . VAL A 1 206 ? -2.449 -0.438 -11.712 1.00 94.00 206 VAL A N 1
ATOM 1528 C CA . VAL A 1 206 ? -1.223 -1.120 -11.275 1.00 94.00 206 VAL A CA 1
ATOM 1529 C C . VAL A 1 206 ? -0.218 -1.285 -12.412 1.00 94.00 206 VAL A C 1
ATOM 1531 O O . VAL A 1 206 ? 0.629 -2.170 -12.359 1.00 94.00 206 VAL A O 1
ATOM 1534 N N . ASN A 1 207 ? -0.297 -0.453 -13.457 1.00 92.12 207 ASN A N 1
ATOM 1535 C CA . ASN A 1 207 ? 0.614 -0.466 -14.608 1.00 92.12 207 ASN A CA 1
ATOM 1536 C C . ASN A 1 207 ? 0.727 -1.840 -15.301 1.00 92.12 207 ASN A C 1
ATOM 1538 O O . ASN A 1 207 ? 1.774 -2.193 -15.850 1.00 92.12 207 ASN A O 1
ATOM 1542 N N . GLY A 1 208 ? -0.342 -2.639 -15.278 1.00 91.56 208 GLY A N 1
ATOM 1543 C CA . GLY A 1 208 ? -0.343 -3.985 -15.843 1.00 91.56 208 GLY A CA 1
ATOM 1544 C C . GLY A 1 208 ? 0.443 -5.024 -15.032 1.00 91.56 208 GLY A C 1
ATOM 1545 O O . GLY A 1 208 ? 0.683 -6.121 -15.544 1.00 91.56 208 GLY A O 1
ATOM 1546 N N . LEU A 1 209 ? 0.858 -4.708 -13.799 1.00 92.56 209 LEU A N 1
ATOM 1547 C CA . LEU A 1 209 ? 1.473 -5.669 -12.883 1.00 92.56 209 LEU A CA 1
ATOM 1548 C C . LEU A 1 209 ? 0.463 -6.732 -12.451 1.00 92.56 209 LEU A C 1
ATOM 1550 O O . LEU A 1 209 ? -0.741 -6.483 -12.379 1.00 92.56 209 LEU A O 1
ATOM 1554 N N . ASN A 1 210 ? 0.964 -7.924 -12.137 1.00 92.62 210 ASN A N 1
ATOM 1555 C CA . ASN A 1 210 ? 0.119 -9.023 -11.690 1.00 92.62 210 ASN A CA 1
ATOM 1556 C C . ASN A 1 210 ? 0.143 -9.137 -10.178 1.00 92.62 210 ASN A C 1
ATOM 1558 O O . ASN A 1 210 ? 1.158 -8.817 -9.560 1.00 92.62 210 ASN A O 1
ATOM 1562 N N . VAL A 1 211 ? -0.955 -9.628 -9.604 1.00 92.44 211 VAL A N 1
ATOM 1563 C CA . VAL A 1 211 ? -0.966 -10.024 -8.194 1.00 92.44 211 VAL A CA 1
ATOM 1564 C C . VAL A 1 211 ? 0.067 -11.132 -8.006 1.00 92.44 211 VAL A C 1
ATOM 1566 O O . VAL A 1 211 ? -0.006 -12.177 -8.647 1.00 92.44 211 VAL A O 1
ATOM 1569 N N . ASP A 1 212 ? 1.047 -10.860 -7.154 1.00 89.25 212 ASP A N 1
ATOM 1570 C CA . ASP A 1 212 ? 2.103 -11.789 -6.762 1.00 89.25 212 ASP A CA 1
ATOM 1571 C C . ASP A 1 212 ? 1.698 -12.557 -5.501 1.00 89.25 212 ASP A C 1
ATOM 1573 O O . ASP A 1 212 ? 1.886 -13.769 -5.414 1.00 89.25 212 ASP A O 1
ATOM 1577 N N . SER A 1 213 ? 1.110 -11.856 -4.528 1.00 87.19 213 SER A N 1
ATOM 1578 C CA . SER A 1 213 ? 0.693 -12.451 -3.259 1.00 87.19 213 SER A CA 1
ATOM 1579 C C . SER A 1 213 ? -0.360 -11.624 -2.528 1.00 87.19 213 SER A C 1
ATOM 1581 O O . SER A 1 213 ? -0.280 -10.393 -2.498 1.00 87.19 213 SER A O 1
ATOM 1583 N N . ASP A 1 214 ? -1.286 -12.328 -1.875 1.00 88.81 214 ASP A N 1
ATOM 1584 C CA . ASP A 1 214 ? -2.178 -11.802 -0.843 1.00 88.81 214 ASP A CA 1
ATOM 1585 C C . ASP A 1 214 ? -1.885 -12.462 0.509 1.00 88.81 214 ASP A C 1
ATOM 1587 O O . ASP A 1 214 ? -1.617 -13.664 0.582 1.00 88.81 214 ASP A O 1
ATOM 1591 N N . SER A 1 215 ? -1.982 -11.690 1.593 1.00 86.50 215 SER A N 1
ATOM 1592 C CA . SER A 1 215 ? -1.693 -12.175 2.948 1.00 86.50 215 SER A CA 1
ATOM 1593 C C . SER A 1 215 ? -2.716 -11.678 3.963 1.00 86.50 215 SER A C 1
ATOM 1595 O O . SER A 1 215 ? -3.070 -10.499 3.962 1.00 86.50 215 SER A O 1
ATOM 1597 N N . ASP A 1 216 ? -3.137 -12.573 4.862 1.00 87.44 216 ASP A N 1
ATOM 1598 C CA . ASP A 1 216 ? -3.657 -12.210 6.183 1.00 87.44 216 ASP A CA 1
ATOM 1599 C C . ASP A 1 216 ? -2.461 -12.046 7.108 1.00 87.44 216 ASP A C 1
ATOM 1601 O O . ASP A 1 216 ? -1.687 -12.976 7.337 1.00 87.44 216 ASP A O 1
ATOM 1605 N N . LEU A 1 217 ? -2.292 -10.834 7.593 1.00 83.88 217 LEU A N 1
ATOM 1606 C CA . LEU A 1 217 ? -1.135 -10.456 8.360 1.00 83.88 217 LEU A CA 1
ATOM 1607 C C . LEU A 1 217 ? -1.320 -10.766 9.864 1.00 83.88 217 LEU A C 1
ATOM 1609 O O . LEU A 1 217 ? -0.350 -10.877 10.608 1.00 83.88 217 LEU A O 1
ATOM 1613 N N . LEU A 1 218 ? -2.555 -10.961 10.338 1.00 80.44 218 LEU A N 1
ATOM 1614 C CA . LEU A 1 218 ? -2.820 -11.375 11.724 1.00 80.44 218 LEU A CA 1
ATOM 1615 C C . LEU A 1 218 ? -2.946 -12.895 11.873 1.00 80.44 218 LEU A C 1
ATOM 1617 O O . LEU A 1 218 ? -2.914 -13.409 12.992 1.00 80.44 218 LEU A O 1
ATOM 1621 N N . ALA A 1 219 ? -3.076 -13.635 10.770 1.00 77.44 219 ALA A N 1
ATOM 1622 C CA . ALA A 1 219 ? -3.122 -15.089 10.810 1.00 77.44 219 ALA A CA 1
ATOM 1623 C C . ALA A 1 219 ? -1.809 -15.688 11.350 1.00 77.44 219 ALA A C 1
ATOM 1625 O O . ALA A 1 219 ? -0.711 -15.404 10.863 1.00 77.44 219 ALA A O 1
ATOM 1626 N N . GLU A 1 220 ? -1.920 -16.588 12.337 1.00 56.44 220 GLU A N 1
ATOM 1627 C CA . GLU A 1 220 ? -0.775 -17.324 12.881 1.00 56.44 220 GLU A CA 1
ATOM 1628 C C . GLU A 1 220 ? -0.030 -18.080 11.759 1.00 56.44 220 GLU A C 1
ATOM 1630 O O . GLU A 1 220 ? -0.501 -19.102 11.255 1.00 56.44 220 GLU A O 1
ATOM 1635 N N . GLY A 1 221 ? 1.172 -17.612 11.405 1.00 49.12 221 GLY A N 1
ATOM 1636 C CA . GLY A 1 221 ? 2.081 -18.313 10.493 1.00 49.12 221 GLY A CA 1
ATOM 1637 C C . GLY A 1 221 ? 2.069 -17.868 9.028 1.00 49.12 221 GLY A C 1
ATOM 1638 O O . GLY A 1 221 ? 2.496 -18.662 8.188 1.00 49.12 221 GLY A O 1
ATOM 1639 N N . ALA A 1 222 ? 1.630 -16.645 8.712 1.00 39.72 222 ALA A N 1
ATOM 1640 C CA . ALA A 1 222 ? 1.884 -16.035 7.405 1.00 39.72 222 ALA A CA 1
ATOM 1641 C C . ALA A 1 222 ? 3.405 -15.933 7.158 1.00 39.72 222 ALA A C 1
ATOM 1643 O O . ALA A 1 222 ? 4.109 -15.225 7.877 1.00 39.72 222 ALA A O 1
ATOM 1644 N N . ALA A 1 223 ? 3.910 -16.706 6.193 1.00 35.84 223 ALA A N 1
ATOM 1645 C CA . ALA A 1 223 ? 5.328 -16.901 5.886 1.00 35.84 223 ALA A CA 1
ATOM 1646 C C . ALA A 1 223 ? 5.598 -16.713 4.395 1.00 35.84 223 ALA A C 1
ATOM 1648 O O . ALA A 1 223 ? 4.745 -17.164 3.598 1.00 35.84 223 ALA A O 1
#

Radius of gyration: 17.27 Å; chains: 1; bounding box: 46×38×48 Å

Sequence (223 aa):
MKRLFLMLSLLLTVVFSVQGAAAQVGAGEELTNAEDIEGLSAAYSRTYAVDYEALMASPSATGLDTAALMQSITIFAYVFDDNDAASDFFSDAKKQYEESLTESMEGLGEVTVSDLEGVDKDGLQVSIDMADLGMAMNVSVFIDGDTIFIVMVMDADVDAANETAVNVANYIAEADVDDEEVTFNEDGTSTGGVFDRFPESGSDEVNGLNVDSDSDLLAEGAA